Protein AF-A0A3V2NZ67-F1 (afdb_monomer)

pLDDT: mean 75.12, std 26.28, range [23.06, 97.75]

Radius of gyration: 21.11 Å; Cα contacts (8 Å, |Δi|>4): 127; chains: 1; bounding box: 50×60×50 Å

Structure (mmCIF, N/CA/C/O backbone):
data_AF-A0A3V2NZ67-F1
#
_entry.id   AF-A0A3V2NZ67-F1
#
loop_
_atom_site.group_PDB
_atom_site.id
_atom_site.type_symbol
_atom_site.label_atom_id
_atom_site.label_alt_id
_atom_site.label_comp_id
_atom_site.label_asym_id
_atom_site.label_entity_id
_atom_site.label_seq_id
_atom_site.pdbx_PDB_ins_code
_atom_site.Cartn_x
_atom_site.Cartn_y
_atom_site.Cartn_z
_atom_site.occupancy
_atom_site.B_iso_or_equiv
_atom_site.auth_seq_id
_atom_site.auth_comp_id
_atom_site.auth_asym_id
_atom_site.auth_atom_id
_atom_site.pdbx_PDB_model_num
ATOM 1 N N . MET A 1 1 ? -20.913 3.167 7.258 1.00 28.00 1 MET A N 1
ATOM 2 C CA . MET A 1 1 ? -20.347 2.602 6.014 1.00 28.00 1 MET A CA 1
ATOM 3 C C . MET A 1 1 ? -19.953 1.155 6.280 1.00 28.00 1 MET A C 1
ATOM 5 O O . MET A 1 1 ? -19.099 0.920 7.129 1.00 28.00 1 MET A O 1
ATOM 9 N N . PHE A 1 2 ? -20.643 0.201 5.654 1.00 23.06 2 PHE A N 1
ATOM 10 C CA . PHE A 1 2 ? -20.421 -1.235 5.841 1.00 23.06 2 PHE A CA 1
ATOM 11 C C . PHE A 1 2 ? -19.336 -1.720 4.873 1.00 23.06 2 PHE A C 1
ATOM 13 O O . PHE A 1 2 ? -19.341 -1.346 3.706 1.00 23.06 2 PHE A O 1
ATOM 20 N N . ILE A 1 3 ? -18.379 -2.504 5.368 1.00 26.86 3 ILE A N 1
ATOM 21 C CA . ILE A 1 3 ? -17.338 -3.136 4.552 1.00 26.86 3 ILE A CA 1
ATOM 22 C C . ILE A 1 3 ? -17.710 -4.612 4.462 1.00 26.86 3 ILE A C 1
ATOM 24 O O . ILE A 1 3 ? -17.715 -5.303 5.479 1.00 26.86 3 ILE A O 1
ATOM 28 N N . ASN A 1 4 ? -18.063 -5.061 3.260 1.00 25.08 4 ASN A N 1
ATOM 29 C CA . ASN A 1 4 ? -18.305 -6.466 2.967 1.00 25.08 4 ASN A CA 1
ATOM 30 C C . ASN A 1 4 ? -16.945 -7.155 2.749 1.00 25.08 4 ASN A C 1
ATOM 32 O O . ASN A 1 4 ? -16.134 -6.690 1.944 1.00 25.08 4 ASN A O 1
ATOM 36 N N . PHE A 1 5 ? -16.660 -8.217 3.502 1.00 29.41 5 PHE A N 1
ATOM 37 C CA . PHE A 1 5 ? -15.436 -9.015 3.378 1.00 29.41 5 PHE A CA 1
ATOM 38 C C . PHE A 1 5 ? -15.684 -10.185 2.421 1.00 29.41 5 PHE A C 1
ATOM 40 O O . PHE A 1 5 ? -15.642 -11.338 2.822 1.00 29.41 5 PHE A O 1
ATOM 47 N N . TYR A 1 6 ? -15.934 -9.891 1.147 1.00 29.70 6 TYR A N 1
ATOM 48 C CA . TYR A 1 6 ? -15.851 -10.901 0.093 1.00 29.70 6 TYR A CA 1
ATOM 49 C C . TYR A 1 6 ? -14.948 -10.379 -1.024 1.00 29.70 6 TYR A C 1
ATOM 51 O O . TYR A 1 6 ? -15.051 -9.220 -1.416 1.00 29.70 6 TYR A O 1
ATOM 59 N N . LYS A 1 7 ? -14.035 -11.251 -1.472 1.00 32.53 7 LYS A N 1
ATOM 60 C CA . LYS A 1 7 ? -12.796 -11.006 -2.241 1.00 32.53 7 LYS A CA 1
ATOM 61 C C . LYS A 1 7 ? -11.630 -10.431 -1.431 1.00 32.53 7 LYS A C 1
ATOM 63 O O . LYS A 1 7 ? -11.358 -9.242 -1.518 1.00 32.53 7 LYS A O 1
ATOM 68 N N . ILE A 1 8 ? -10.930 -11.288 -0.681 1.00 29.62 8 ILE A N 1
ATOM 69 C CA . ILE A 1 8 ? -9.460 -11.455 -0.745 1.00 29.62 8 ILE A CA 1
ATOM 70 C C . ILE A 1 8 ? -9.161 -12.881 -0.265 1.00 29.62 8 ILE A C 1
ATOM 72 O O . ILE A 1 8 ? -8.923 -13.067 0.915 1.00 29.62 8 ILE A O 1
ATOM 76 N N . VAL A 1 9 ? -9.270 -13.864 -1.158 1.00 26.84 9 VAL A N 1
ATOM 77 C CA . VAL A 1 9 ? -8.315 -14.969 -1.371 1.00 26.84 9 VAL A CA 1
ATOM 78 C C . VAL A 1 9 ? -8.724 -15.545 -2.730 1.00 26.84 9 VAL A C 1
ATOM 80 O O . VAL A 1 9 ? -9.782 -16.154 -2.848 1.00 26.84 9 VAL A O 1
ATOM 83 N N . TYR A 1 10 ? -7.951 -15.267 -3.774 1.00 25.47 10 TYR A N 1
ATOM 84 C CA . TYR A 1 10 ? -8.051 -15.937 -5.072 1.00 25.47 10 TYR A CA 1
ATOM 85 C C . TYR A 1 10 ? -6.644 -15.995 -5.652 1.00 25.47 10 TYR A C 1
ATOM 87 O O . TYR A 1 10 ? -6.018 -14.948 -5.770 1.00 25.47 10 TYR A O 1
ATOM 95 N N . PHE A 1 11 ? -6.157 -17.205 -5.924 1.00 24.41 11 PHE A N 1
ATOM 96 C CA . PHE A 1 11 ? -5.720 -17.716 -7.235 1.00 24.41 11 PHE A CA 1
ATOM 97 C C . PHE A 1 11 ? -5.567 -19.250 -7.082 1.00 24.41 11 PHE A C 1
ATOM 99 O O . PHE A 1 11 ? -5.192 -19.687 -5.993 1.00 24.41 11 PHE A O 1
ATOM 106 N N . PRO A 1 12 ? -5.961 -20.083 -8.072 1.00 26.16 12 PRO A N 1
ATOM 107 C CA . PRO A 1 12 ? -5.666 -19.933 -9.497 1.00 26.16 12 PRO A CA 1
ATOM 108 C C . PRO A 1 12 ? -6.897 -19.741 -10.403 1.00 26.16 12 PRO A C 1
ATOM 110 O O . PRO A 1 12 ? -8.046 -19.919 -10.008 1.00 26.16 12 PRO A O 1
ATOM 113 N N . SER A 1 13 ? -6.604 -19.318 -11.630 1.00 33.56 13 SER A N 1
ATOM 114 C CA . SER A 1 13 ? -7.491 -18.905 -12.719 1.00 33.56 13 SER A CA 1
ATOM 115 C C . SER A 1 13 ? -8.647 -19.857 -13.057 1.00 33.56 13 SER A C 1
ATOM 117 O O . SER A 1 13 ? -8.427 -21.024 -13.372 1.00 33.56 13 SER A O 1
ATOM 119 N N . LEU A 1 14 ? -9.852 -19.299 -13.180 1.00 26.33 14 LEU A N 1
ATOM 120 C CA . LEU A 1 14 ? -10.845 -19.694 -14.182 1.00 26.33 14 LEU A CA 1
ATOM 121 C C . LEU A 1 14 ? -11.705 -18.464 -14.490 1.00 26.33 14 LEU A C 1
ATOM 123 O O . LEU A 1 14 ? -12.238 -17.824 -13.585 1.00 26.33 14 LEU A O 1
ATOM 127 N N . HIS A 1 15 ? -11.757 -18.093 -15.770 1.00 33.81 15 HIS A N 1
ATOM 128 C CA . HIS A 1 15 ? -12.546 -16.977 -16.284 1.00 33.81 15 HIS A CA 1
ATOM 129 C C . HIS A 1 15 ? -14.004 -17.068 -15.821 1.00 33.81 15 HIS A C 1
ATOM 131 O O . HIS A 1 15 ? -14.660 -18.086 -16.032 1.00 33.81 15 HIS A O 1
ATOM 137 N N . GLN A 1 16 ? -14.530 -15.976 -15.266 1.00 30.97 16 GLN A N 1
ATOM 138 C CA . GLN A 1 16 ? -15.967 -15.740 -15.160 1.00 30.97 16 GLN A CA 1
ATOM 139 C C . GLN A 1 16 ? -16.250 -14.266 -15.455 1.00 30.97 16 GLN A C 1
ATOM 141 O O . GLN A 1 16 ? -15.889 -13.377 -14.684 1.00 30.97 16 GLN A O 1
ATOM 146 N N . HIS A 1 17 ? -16.901 -14.012 -16.589 1.00 29.39 17 HIS A N 1
ATOM 147 C CA . HIS A 1 17 ? -17.615 -12.766 -16.836 1.00 29.39 17 HIS A CA 1
ATOM 148 C C . HIS A 1 17 ? -18.911 -12.761 -16.026 1.00 29.39 17 HIS A C 1
ATOM 150 O O . HIS A 1 17 ? -19.652 -13.742 -16.068 1.00 29.39 17 HIS A O 1
ATOM 156 N N . THR A 1 18 ? -19.243 -11.645 -15.369 1.00 26.42 18 THR A N 1
ATOM 157 C CA . THR A 1 18 ? -20.647 -11.226 -15.184 1.00 26.42 18 THR A CA 1
ATOM 158 C C . THR A 1 18 ? -20.749 -9.754 -14.750 1.00 26.42 18 THR A C 1
ATOM 160 O O . THR A 1 18 ? -20.088 -9.321 -13.809 1.00 26.42 18 THR A O 1
ATOM 163 N N . ARG A 1 19 ? -21.586 -8.992 -15.474 1.00 33.19 19 ARG A N 1
ATOM 164 C CA . ARG A 1 19 ? -22.131 -7.657 -15.134 1.00 33.19 19 ARG A CA 1
ATOM 165 C C . ARG A 1 19 ? -23.002 -7.736 -13.878 1.00 33.19 19 ARG A C 1
ATOM 167 O O . ARG A 1 19 ? -23.689 -8.742 -13.774 1.00 33.19 19 ARG A O 1
ATOM 174 N N . VAL A 1 20 ? -23.141 -6.656 -13.088 1.00 25.44 20 VAL A N 1
ATOM 175 C CA . VAL A 1 20 ? -24.431 -6.302 -12.441 1.00 25.44 20 VAL A CA 1
ATOM 176 C C . VAL A 1 20 ? -24.585 -4.780 -12.232 1.00 25.44 20 VAL A C 1
ATOM 178 O O . VAL A 1 20 ? -23.653 -4.091 -11.822 1.00 25.44 20 VAL A O 1
ATOM 181 N N . SER A 1 21 ? -25.808 -4.339 -12.547 1.00 28.89 21 SER A N 1
ATOM 182 C CA . SER A 1 21 ? -26.514 -3.063 -12.356 1.00 28.89 21 SER A CA 1
ATOM 183 C C . SER A 1 21 ? -26.635 -2.581 -10.899 1.00 28.89 21 SER A C 1
ATOM 185 O O . SER A 1 21 ? -26.457 -3.344 -9.955 1.00 28.89 21 SER A O 1
ATOM 187 N N . GLY A 1 22 ? -26.973 -1.299 -10.734 1.00 29.22 22 GLY A N 1
ATOM 188 C CA . GLY A 1 22 ? -27.205 -0.636 -9.452 1.00 29.22 22 GLY A CA 1
ATOM 189 C C . GLY A 1 22 ? -28.549 -0.933 -8.769 1.00 29.22 22 GLY A C 1
ATOM 190 O O . GLY A 1 22 ? -29.467 -1.482 -9.372 1.00 29.22 22 GLY A O 1
ATOM 191 N N . GLU A 1 23 ? -28.581 -0.479 -7.508 1.00 30.88 23 GLU A N 1
ATOM 192 C CA . GLU A 1 23 ? -29.723 -0.162 -6.628 1.00 30.88 23 GLU A CA 1
ATOM 193 C C . GLU A 1 23 ? -30.560 -1.314 -6.035 1.00 30.88 23 GLU A C 1
ATOM 195 O O . GLU A 1 23 ? -31.524 -1.790 -6.619 1.00 30.88 23 GLU A O 1
ATOM 200 N N . ASN A 1 24 ? -30.250 -1.708 -4.790 1.00 28.97 24 ASN A N 1
ATOM 201 C CA . ASN A 1 24 ? -31.061 -1.385 -3.600 1.00 28.97 24 ASN A CA 1
ATOM 202 C C . ASN A 1 24 ? -30.553 -2.096 -2.329 1.00 28.97 24 ASN A C 1
ATOM 204 O O . ASN A 1 24 ? -29.806 -3.072 -2.348 1.00 28.97 24 ASN A O 1
ATOM 208 N N . SER A 1 25 ? -30.890 -1.502 -1.190 1.00 33.34 25 SER A N 1
ATOM 209 C CA . SER A 1 25 ? -30.292 -1.667 0.134 1.00 33.34 25 SER A CA 1
ATOM 210 C C . SER A 1 25 ? -30.680 -2.955 0.878 1.00 33.34 25 SER A C 1
ATOM 212 O O . SER A 1 25 ? -31.515 -2.915 1.773 1.00 33.34 25 SER A O 1
ATOM 214 N N . CYS A 1 26 ? -30.043 -4.081 0.562 1.00 25.98 26 CYS A N 1
ATOM 215 C CA . CYS A 1 26 ? -29.733 -5.213 1.459 1.00 25.98 26 CYS A CA 1
ATOM 216 C C . CYS A 1 26 ? -29.158 -6.353 0.609 1.00 25.98 26 CYS A C 1
ATOM 218 O O . CYS A 1 26 ? -29.624 -6.575 -0.501 1.00 25.98 26 CYS A O 1
ATOM 220 N N . LEU A 1 27 ? -28.150 -7.079 1.101 1.00 30.08 27 LEU A N 1
ATOM 221 C CA . LEU A 1 27 ? -27.535 -8.187 0.357 1.00 30.08 27 LEU A CA 1
ATOM 222 C C . LEU A 1 27 ? -27.508 -9.470 1.196 1.00 30.08 27 LEU A C 1
ATOM 224 O O . LEU A 1 27 ? -26.769 -9.564 2.178 1.00 30.08 27 LEU A O 1
ATOM 228 N N . GLU A 1 28 ? -28.296 -10.447 0.748 1.00 28.38 28 GLU A N 1
ATOM 229 C CA . GLU A 1 28 ? -28.198 -11.885 1.026 1.00 28.38 28 GLU A CA 1
ATOM 230 C C . GLU A 1 28 ? -27.559 -12.605 -0.179 1.00 28.38 28 GLU A C 1
ATOM 232 O O . GLU A 1 28 ? -27.605 -12.093 -1.298 1.00 28.38 28 GLU A O 1
ATOM 237 N N . ALA A 1 29 ? -27.003 -13.809 0.012 1.00 25.98 29 ALA A N 1
ATOM 238 C CA . ALA A 1 29 ? -26.686 -14.722 -1.094 1.00 25.98 29 ALA A CA 1
ATOM 239 C C . ALA A 1 29 ? -26.743 -16.205 -0.664 1.00 25.98 29 ALA A C 1
ATOM 241 O O . ALA A 1 29 ? -26.243 -16.571 0.399 1.00 25.98 29 ALA A O 1
ATOM 242 N N . ARG A 1 30 ? -27.329 -17.048 -1.531 1.00 28.00 30 ARG A N 1
ATOM 243 C CA . ARG A 1 30 ? -27.395 -18.528 -1.491 1.00 28.00 30 ARG A CA 1
ATOM 244 C C . ARG A 1 30 ? -26.558 -19.118 -2.640 1.00 28.00 30 ARG A C 1
ATOM 246 O O . ARG A 1 30 ? -26.369 -18.444 -3.649 1.00 28.00 30 ARG A O 1
ATOM 253 N N . THR A 1 31 ? -26.125 -20.380 -2.545 1.00 27.84 31 THR A N 1
ATOM 254 C CA . THR A 1 31 ? -25.426 -21.103 -3.632 1.00 27.84 31 THR A CA 1
ATOM 255 C C . THR A 1 31 ? -25.982 -22.514 -3.868 1.00 27.84 31 THR A C 1
ATOM 257 O O . THR A 1 31 ? -26.231 -23.261 -2.925 1.00 27.84 31 THR A O 1
ATOM 260 N N . THR A 1 32 ? -26.117 -22.900 -5.143 1.00 27.03 32 THR A N 1
ATOM 261 C CA . THR A 1 32 ? -26.292 -24.283 -5.633 1.00 27.03 32 THR A CA 1
ATOM 262 C C . THR A 1 32 ? -25.152 -24.621 -6.603 1.00 27.03 32 THR A C 1
ATOM 264 O O . THR A 1 32 ? -24.723 -23.773 -7.382 1.00 27.03 32 THR A O 1
ATOM 267 N N . VAL A 1 33 ? -24.618 -25.848 -6.533 1.00 29.30 33 VAL A N 1
ATOM 268 C CA . VAL A 1 33 ? -23.419 -26.304 -7.273 1.00 29.30 33 VAL A CA 1
ATOM 269 C C . VAL A 1 33 ? -23.776 -27.484 -8.183 1.00 29.30 33 VAL A 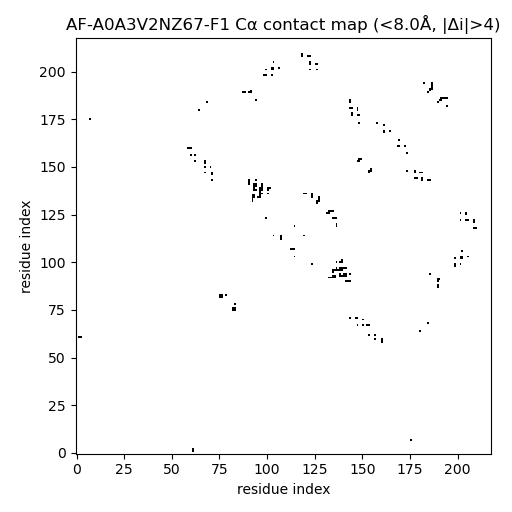C 1
ATOM 271 O O . VAL A 1 33 ? -24.458 -28.406 -7.741 1.00 29.30 33 VAL A O 1
ATOM 274 N N . ARG A 1 34 ? -23.269 -27.500 -9.427 1.00 25.44 34 ARG A N 1
ATOM 275 C CA . ARG A 1 34 ? -23.293 -28.665 -10.336 1.00 25.44 34 ARG A CA 1
ATOM 276 C C . ARG A 1 34 ? -21.857 -29.005 -10.769 1.00 25.44 34 ARG A C 1
ATOM 278 O O . ARG A 1 34 ? -21.101 -28.107 -11.127 1.00 25.44 34 ARG A O 1
ATOM 285 N N . SER A 1 35 ? -21.471 -30.279 -10.654 1.00 27.81 35 SER A N 1
ATOM 286 C CA . SER A 1 35 ? -20.082 -30.773 -10.713 1.00 27.81 35 SER A CA 1
ATOM 287 C C . SER A 1 35 ? -19.678 -31.384 -12.061 1.00 27.81 35 SER A C 1
ATOM 289 O O . SER A 1 35 ? -20.526 -31.955 -12.736 1.00 27.81 35 SER A O 1
ATOM 291 N N . ASN A 1 36 ? -18.369 -31.401 -12.357 1.00 27.72 36 ASN A N 1
ATOM 292 C CA . ASN A 1 36 ? -17.735 -32.281 -13.354 1.00 27.72 36 ASN A CA 1
ATOM 293 C C . ASN A 1 36 ? -16.582 -33.102 -12.724 1.00 27.72 36 ASN A C 1
ATOM 295 O O . ASN A 1 36 ? -15.912 -32.661 -11.788 1.00 27.72 36 ASN A O 1
ATOM 299 N N . ASN A 1 37 ? -16.393 -34.331 -13.219 1.00 41.84 37 ASN A N 1
ATOM 300 C CA . ASN A 1 37 ? -16.050 -35.522 -12.421 1.00 41.84 37 ASN A CA 1
ATOM 301 C C . ASN A 1 37 ? -14.568 -35.790 -12.071 1.00 41.84 37 ASN A C 1
ATOM 303 O O . ASN A 1 37 ? -14.294 -36.743 -11.339 1.00 41.84 37 ASN A O 1
ATOM 307 N N . THR A 1 38 ? -13.610 -34.948 -12.461 1.00 37.22 38 THR A N 1
ATOM 308 C CA . THR A 1 38 ? -12.174 -35.186 -12.161 1.00 37.22 38 THR A CA 1
ATOM 309 C C . THR A 1 38 ? -11.701 -34.500 -10.865 1.00 37.22 38 THR A C 1
ATOM 311 O O . THR A 1 38 ? -10.696 -34.883 -10.273 1.00 37.22 38 THR A O 1
ATOM 314 N N . LEU A 1 39 ? -12.498 -33.562 -10.334 1.00 34.31 39 LEU A N 1
ATOM 315 C CA . LEU A 1 39 ? -12.298 -32.879 -9.044 1.00 34.31 39 LEU A CA 1
ATOM 316 C C . LEU A 1 39 ? -12.679 -33.736 -7.819 1.00 34.31 39 LEU A C 1
ATOM 318 O O . LEU A 1 39 ? -12.399 -33.360 -6.681 1.00 34.31 39 LEU A O 1
ATOM 322 N N . SER A 1 40 ? -13.312 -34.897 -8.021 1.00 35.53 40 SER A N 1
ATOM 323 C CA . SER A 1 40 ? -13.937 -35.668 -6.935 1.00 35.53 40 SER A CA 1
ATOM 324 C C . SER A 1 40 ? -12.937 -36.332 -5.978 1.00 35.53 40 SER A C 1
ATOM 326 O O . SER A 1 40 ? -13.235 -36.473 -4.791 1.00 35.53 40 SER A O 1
ATOM 328 N N . LYS A 1 41 ? -11.733 -36.695 -6.446 1.00 34.91 41 LYS A N 1
ATOM 329 C CA . LYS A 1 41 ? -10.686 -37.296 -5.595 1.00 34.91 41 LYS A CA 1
ATOM 330 C C . LYS A 1 41 ? -9.955 -36.251 -4.744 1.00 34.91 41 LYS A C 1
ATOM 332 O O . LYS A 1 41 ? -9.772 -36.479 -3.550 1.00 34.91 41 LYS A O 1
ATOM 337 N N . PHE A 1 42 ? -9.636 -35.086 -5.314 1.00 37.56 42 PHE A N 1
ATOM 338 C CA . PHE A 1 42 ? -8.994 -33.980 -4.589 1.00 37.56 42 PHE A CA 1
ATOM 339 C C . PHE A 1 42 ? -9.953 -33.353 -3.560 1.00 37.56 42 PHE A C 1
ATOM 341 O O . PHE A 1 42 ? -9.587 -33.133 -2.406 1.00 37.56 42 PHE A O 1
ATOM 348 N N . LEU A 1 43 ? -11.233 -33.191 -3.923 1.00 34.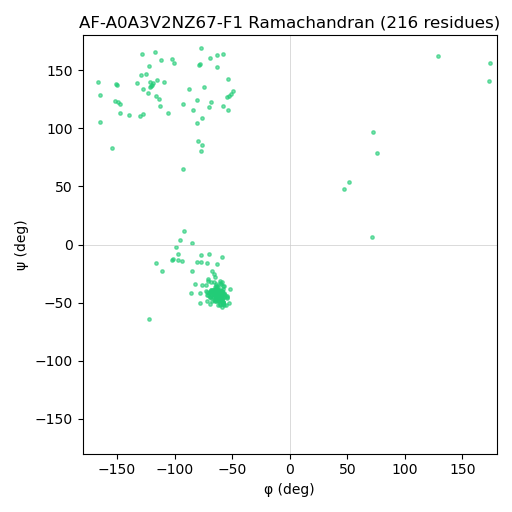03 43 LEU A N 1
ATOM 349 C CA . LEU A 1 43 ? -12.272 -32.720 -3.001 1.00 34.03 43 LEU A CA 1
ATOM 350 C C . LEU A 1 43 ? -12.599 -33.735 -1.895 1.00 34.03 43 LEU A C 1
ATOM 352 O O . LEU A 1 43 ? -12.887 -33.315 -0.778 1.00 34.03 43 LEU A O 1
ATOM 356 N N . LYS A 1 44 ? -12.504 -35.053 -2.140 1.00 36.19 44 LYS A N 1
ATOM 357 C CA . LYS A 1 44 ? -12.627 -36.077 -1.079 1.00 36.19 44 LYS A CA 1
ATOM 358 C C . LYS A 1 44 ? -11.508 -35.966 -0.039 1.00 36.19 44 LYS A C 1
ATOM 360 O O . LYS A 1 44 ? -11.777 -36.090 1.154 1.00 36.19 44 LYS A O 1
ATOM 365 N N . GLN A 1 45 ? -10.278 -35.682 -0.469 1.00 35.84 45 GLN A N 1
ATOM 366 C CA . GLN A 1 45 ? -9.136 -35.486 0.432 1.00 35.84 45 GLN A CA 1
ATOM 367 C C . GLN A 1 45 ? -9.264 -34.199 1.264 1.00 35.84 45 GLN A C 1
ATOM 369 O O . GLN A 1 45 ? -8.987 -34.211 2.464 1.00 35.84 45 GLN A O 1
ATOM 374 N N . ILE A 1 46 ? -9.767 -33.118 0.657 1.00 38.44 46 ILE A N 1
ATOM 375 C CA . ILE A 1 46 ? -10.071 -31.854 1.347 1.00 38.44 46 ILE A CA 1
ATOM 376 C C . ILE A 1 46 ? -11.242 -32.029 2.334 1.00 38.44 46 ILE A C 1
ATOM 378 O O . ILE A 1 46 ? -11.152 -31.575 3.475 1.00 38.44 46 ILE A O 1
ATOM 382 N N . ASN A 1 47 ? -12.299 -32.761 1.957 1.00 33.09 47 ASN A N 1
ATOM 383 C CA . ASN A 1 47 ? -13.445 -33.040 2.836 1.00 33.09 47 ASN A CA 1
ATOM 384 C C . ASN A 1 47 ? -13.078 -33.901 4.052 1.00 33.09 47 ASN A C 1
ATOM 386 O O . ASN A 1 47 ? -13.598 -33.668 5.144 1.00 33.09 47 ASN A O 1
ATOM 390 N N . ASN A 1 48 ? -12.172 -34.869 3.895 1.00 34.94 48 ASN A N 1
ATOM 391 C CA . ASN A 1 48 ? -11.743 -35.716 5.010 1.00 34.94 48 ASN A CA 1
ATOM 392 C C . ASN A 1 48 ? -10.871 -34.953 6.025 1.00 34.94 48 ASN A C 1
ATOM 394 O O . ASN A 1 48 ? -10.977 -35.221 7.219 1.00 34.94 48 ASN A O 1
ATOM 398 N N . LYS A 1 49 ? -10.082 -33.956 5.591 1.00 36.78 49 LYS A N 1
ATOM 399 C CA . LYS A 1 49 ? -9.331 -33.062 6.498 1.00 36.78 49 LYS A CA 1
ATOM 400 C C . LYS A 1 49 ? -10.215 -32.005 7.172 1.00 36.78 49 LYS A C 1
ATOM 402 O O . LYS A 1 49 ? -10.004 -31.697 8.342 1.00 36.78 49 LYS A O 1
ATOM 407 N N . LEU A 1 50 ? -11.235 -31.490 6.480 1.00 40.03 50 LEU A N 1
ATOM 408 C CA . LEU A 1 50 ? -12.196 -30.524 7.037 1.00 40.03 50 LEU A CA 1
ATOM 409 C C . LEU A 1 50 ? -13.101 -31.119 8.127 1.00 40.03 50 LEU A C 1
ATOM 411 O O . LEU A 1 50 ? -13.580 -30.377 8.979 1.00 40.03 50 LEU A O 1
ATOM 415 N N . ARG A 1 51 ? -13.303 -32.444 8.157 1.00 35.78 51 ARG A N 1
ATOM 416 C CA . ARG A 1 51 ? -14.083 -33.118 9.212 1.00 35.78 51 ARG A CA 1
ATOM 417 C C . ARG A 1 51 ? -13.393 -33.172 10.581 1.00 35.78 51 ARG A C 1
ATOM 419 O O . ARG A 1 51 ? -14.076 -33.417 11.569 1.00 35.78 51 ARG A O 1
ATOM 426 N N . ALA A 1 52 ? -12.084 -32.921 10.658 1.00 39.97 52 ALA A N 1
ATOM 427 C CA . ALA A 1 52 ? -11.334 -32.918 11.919 1.00 39.97 52 ALA A CA 1
ATOM 428 C C . ALA A 1 52 ? -11.136 -31.508 12.518 1.00 39.97 52 ALA A C 1
ATOM 430 O O . ALA A 1 52 ? -10.754 -31.375 13.680 1.00 39.97 52 ALA A O 1
ATOM 431 N N . GLY A 1 53 ? -11.405 -30.447 11.750 1.00 43.56 53 GLY A N 1
ATOM 432 C CA . GLY A 1 53 ? -11.307 -29.064 12.214 1.00 43.56 53 GLY A CA 1
ATOM 433 C C . GLY A 1 53 ? -12.644 -28.564 12.751 1.00 43.56 53 GLY A C 1
ATOM 434 O O . GLY A 1 53 ? -13.635 -28.522 12.027 1.00 43.56 53 GLY A O 1
ATOM 435 N N . LYS A 1 54 ? -12.688 -28.148 14.020 1.00 44.84 54 LYS A N 1
ATOM 436 C CA . LYS A 1 54 ? -13.852 -27.475 14.617 1.00 44.84 54 LYS A CA 1
ATOM 437 C C . LYS A 1 54 ? -14.226 -26.267 13.742 1.00 44.84 54 LYS A C 1
ATOM 439 O O . LYS A 1 54 ? -13.435 -25.334 13.623 1.00 44.84 54 LYS A O 1
ATOM 444 N N . ALA A 1 55 ? -15.408 -26.280 13.124 1.00 51.53 55 ALA A N 1
ATOM 445 C CA . ALA A 1 55 ? -15.862 -25.178 12.279 1.00 51.53 55 ALA A CA 1
ATOM 446 C C . ALA A 1 55 ? -15.899 -23.868 13.087 1.00 51.53 55 ALA A C 1
ATOM 448 O O . ALA A 1 55 ? -16.602 -23.756 14.096 1.00 51.53 55 ALA A O 1
ATOM 449 N N . ILE A 1 56 ? -15.124 -22.871 12.659 1.00 56.12 56 ILE A N 1
ATOM 450 C CA . ILE A 1 56 ? -15.147 -21.533 13.249 1.00 56.12 56 ILE A CA 1
ATOM 451 C C . ILE A 1 56 ?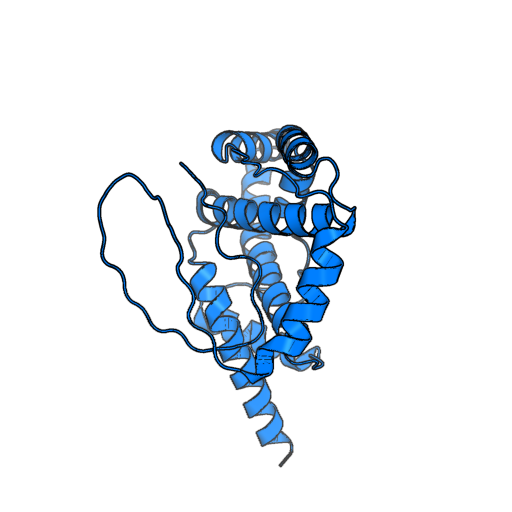 -16.484 -20.889 12.866 1.00 56.12 56 ILE A C 1
ATOM 453 O O . ILE A 1 56 ? -16.759 -20.691 11.684 1.00 56.12 56 ILE A O 1
ATOM 457 N N . LYS A 1 57 ? -17.319 -20.556 13.861 1.00 61.28 57 LYS A N 1
ATOM 458 C CA . LYS A 1 57 ? -18.565 -19.800 13.639 1.00 61.28 57 LYS A CA 1
ATOM 459 C C . LYS A 1 57 ? -18.269 -18.507 12.873 1.00 61.28 57 LYS A C 1
ATOM 461 O O . LYS A 1 57 ? -17.253 -17.861 13.132 1.00 61.28 57 LYS A O 1
ATOM 466 N N . GLU A 1 58 ? -19.166 -18.120 11.967 1.00 72.31 58 GLU A N 1
ATOM 467 C CA . GLU A 1 58 ? -19.058 -16.868 11.213 1.00 72.31 58 GLU A CA 1
ATOM 468 C C . GLU A 1 58 ? -18.864 -15.684 12.173 1.00 72.31 58 GLU A C 1
ATOM 470 O O . GLU A 1 58 ? -19.616 -15.498 13.134 1.00 72.31 58 GLU A O 1
ATOM 475 N N . ARG A 1 59 ? -17.829 -14.878 11.923 1.00 74.62 59 ARG A N 1
ATO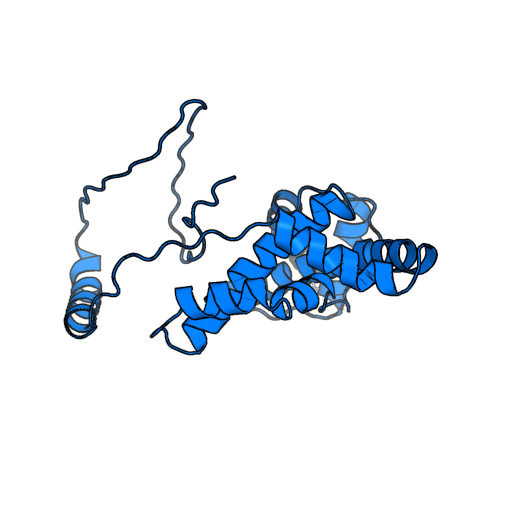M 476 C CA . ARG A 1 59 ? -17.497 -13.697 12.723 1.00 74.62 59 ARG A CA 1
ATOM 477 C C . ARG A 1 59 ? -17.567 -12.459 11.847 1.00 74.62 59 ARG A C 1
ATOM 479 O O . ARG A 1 59 ? -17.096 -12.461 10.716 1.00 74.62 59 ARG A O 1
ATOM 486 N N . LYS A 1 60 ? -18.125 -11.376 12.391 1.00 82.19 60 LYS A N 1
ATOM 487 C CA . LYS A 1 60 ? -18.202 -10.069 11.725 1.00 82.19 60 LYS A CA 1
ATOM 488 C C . LYS A 1 60 ? -17.511 -9.020 12.578 1.00 82.19 60 LYS A C 1
ATOM 490 O O . LYS A 1 60 ? -17.736 -8.939 13.785 1.00 82.19 60 LYS A O 1
ATOM 495 N N . ILE A 1 61 ? -16.703 -8.180 11.937 1.00 86.25 61 ILE A N 1
ATOM 496 C CA . ILE A 1 61 ? -16.057 -7.039 12.578 1.00 86.25 61 ILE A CA 1
ATOM 497 C C . ILE A 1 61 ? -16.466 -5.733 11.902 1.00 86.25 61 ILE A C 1
ATOM 499 O O . ILE A 1 61 ? -16.502 -5.622 10.680 1.00 86.25 61 ILE A O 1
ATOM 503 N N . LYS A 1 62 ? -16.762 -4.718 12.717 1.00 87.62 62 LYS A N 1
ATOM 504 C CA . LYS A 1 62 ? -16.965 -3.338 12.270 1.00 87.62 62 LYS A CA 1
ATOM 505 C C . LYS A 1 62 ? -15.829 -2.476 12.809 1.00 87.62 62 LYS A C 1
ATOM 507 O O . LYS A 1 62 ? -15.660 -2.364 14.027 1.00 87.62 62 LYS A O 1
ATOM 512 N N . ILE A 1 63 ? -15.075 -1.869 11.897 1.00 86.56 63 ILE A N 1
ATOM 513 C CA . ILE A 1 63 ? -13.965 -0.964 12.200 1.00 86.56 63 ILE A CA 1
ATOM 514 C C . ILE A 1 63 ? -14.348 0.438 11.726 1.00 86.56 63 ILE A C 1
ATOM 516 O O . ILE A 1 63 ? -14.708 0.636 10.566 1.00 86.56 63 ILE A O 1
ATOM 520 N N . SER A 1 64 ? -14.295 1.419 12.627 1.00 89.19 64 SER A N 1
ATOM 521 C CA . SER A 1 64 ? -14.602 2.810 12.289 1.00 89.19 64 SER A CA 1
ATOM 522 C C . SER A 1 64 ? -13.403 3.489 11.630 1.00 89.19 64 SER A C 1
ATOM 524 O O . SER A 1 64 ? -12.467 3.899 12.317 1.00 89.19 64 SER A O 1
ATOM 526 N N . SER A 1 65 ? -13.459 3.684 10.309 1.00 85.81 65 SER A N 1
ATOM 527 C CA . SER A 1 65 ? -12.446 4.465 9.583 1.00 85.81 65 SER A CA 1
ATOM 528 C C . SER A 1 65 ? -12.354 5.902 10.099 1.00 85.81 65 SER A C 1
ATOM 530 O O . SER A 1 65 ? -11.264 6.447 10.174 1.00 85.81 65 SER A O 1
ATOM 532 N N . LYS A 1 66 ? -13.469 6.513 10.536 1.00 89.00 66 LYS A N 1
ATOM 533 C CA . LYS A 1 66 ? -13.446 7.857 11.142 1.00 89.00 66 LYS A CA 1
ATOM 534 C C . LYS A 1 66 ? -12.558 7.880 12.388 1.00 89.00 66 LYS A C 1
ATOM 536 O O . LYS A 1 66 ? -11.722 8.764 12.508 1.00 89.00 66 LYS A O 1
ATOM 541 N N . ARG A 1 67 ? -12.713 6.895 13.283 1.00 91.38 67 ARG A N 1
ATOM 542 C CA . ARG A 1 67 ? -11.925 6.808 14.521 1.00 91.38 67 ARG A CA 1
ATOM 543 C C . ARG A 1 67 ? -10.440 6.596 14.231 1.00 91.38 67 ARG A C 1
ATOM 545 O O . ARG A 1 67 ? -9.626 7.322 14.788 1.00 91.38 67 ARG A O 1
ATOM 552 N N . ILE A 1 68 ? -10.111 5.666 13.334 1.00 90.69 68 ILE A N 1
ATOM 553 C CA . ILE A 1 68 ? -8.721 5.405 12.930 1.00 90.69 68 ILE A CA 1
ATOM 554 C C . ILE A 1 68 ? -8.104 6.659 12.307 1.00 90.69 68 ILE A C 1
ATOM 556 O O . ILE A 1 68 ? -7.074 7.127 12.778 1.00 90.69 68 ILE A O 1
ATOM 560 N N . ASN A 1 69 ? -8.774 7.276 11.331 1.00 90.19 69 ASN A N 1
ATOM 561 C CA . ASN A 1 69 ? -8.272 8.487 10.681 1.00 90.19 69 ASN A CA 1
ATOM 562 C C . ASN A 1 69 ? -8.060 9.628 11.688 1.00 90.19 69 ASN A C 1
ATOM 564 O O . ASN A 1 69 ? -7.057 10.330 11.617 1.00 90.19 69 ASN A O 1
ATOM 568 N N . SER A 1 70 ? -8.981 9.811 12.641 1.00 90.19 70 SER A N 1
ATOM 569 C CA . SER A 1 70 ? -8.825 10.814 13.696 1.00 90.19 70 SER A CA 1
ATOM 570 C C . SER A 1 70 ? -7.633 10.527 14.611 1.00 90.19 70 SER A C 1
ATOM 572 O O . SER A 1 70 ? -6.930 11.468 14.966 1.00 90.19 70 SER A O 1
ATOM 574 N N . ASN A 1 71 ? -7.387 9.268 14.980 1.00 90.25 71 ASN A N 1
ATOM 575 C CA . ASN A 1 71 ? -6.231 8.891 15.797 1.00 90.25 71 ASN A CA 1
ATOM 576 C C . ASN A 1 71 ? -4.915 9.151 15.053 1.00 90.25 71 ASN A C 1
ATOM 578 O O . ASN A 1 71 ? -4.021 9.792 15.600 1.00 90.25 71 ASN A O 1
ATOM 582 N N . LEU A 1 72 ? -4.834 8.746 13.782 1.00 88.31 72 LEU A N 1
ATOM 583 C CA . LEU A 1 72 ? -3.675 9.003 12.925 1.00 88.31 72 LEU A CA 1
ATOM 584 C C . LEU A 1 72 ? -3.368 10.502 12.827 1.00 88.31 72 LEU A C 1
ATOM 586 O O . LEU A 1 72 ? -2.257 10.935 13.120 1.00 88.31 72 LEU A O 1
ATOM 590 N N . LEU A 1 73 ? -4.371 11.314 12.482 1.00 87.62 73 LEU A N 1
ATOM 591 C CA . LEU A 1 73 ? -4.182 12.757 12.337 1.00 87.62 73 LEU A CA 1
ATOM 592 C C . LEU A 1 73 ? -3.791 13.434 13.657 1.00 87.62 73 LEU A C 1
ATOM 594 O O . LEU A 1 73 ? -3.025 14.392 13.629 1.00 87.62 73 LEU A O 1
ATOM 598 N N . LYS A 1 74 ? -4.290 12.960 14.807 1.00 87.50 74 LYS A N 1
ATOM 599 C CA . LYS A 1 74 ? -3.881 13.474 16.126 1.00 87.50 74 LYS A CA 1
ATOM 600 C C . LYS A 1 74 ? -2.407 13.191 16.415 1.00 87.50 74 LYS A C 1
ATOM 602 O O . LYS A 1 74 ? -1.712 14.101 16.854 1.00 87.50 74 LYS A O 1
ATOM 607 N N . ASN A 1 75 ? -1.933 11.981 16.110 1.00 83.19 75 ASN A N 1
ATOM 608 C CA . ASN A 1 75 ? -0.538 11.589 16.331 1.00 83.19 75 ASN A CA 1
ATOM 609 C C . ASN A 1 75 ? 0.453 12.462 15.543 1.00 83.19 75 ASN A C 1
ATOM 611 O O . ASN A 1 75 ? 1.551 12.720 16.026 1.00 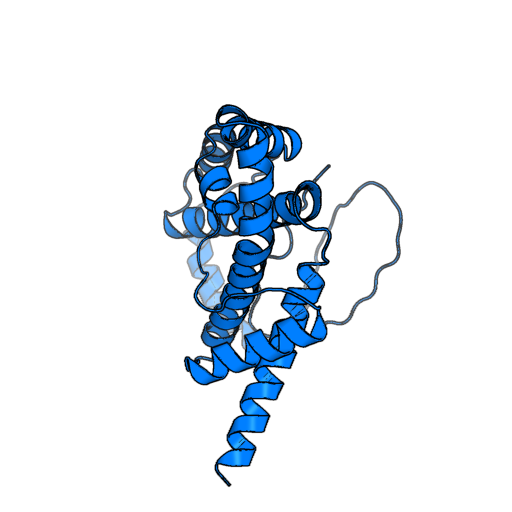83.19 75 ASN A O 1
ATOM 615 N N . ILE A 1 76 ? 0.063 12.935 14.356 1.00 81.56 76 ILE A N 1
ATOM 616 C CA . ILE A 1 76 ? 0.904 13.809 13.523 1.00 81.56 76 ILE A CA 1
ATOM 617 C C . ILE A 1 76 ? 0.737 15.282 13.927 1.00 81.56 76 ILE A C 1
ATOM 619 O O . ILE A 1 76 ? 1.720 16.001 14.054 1.00 81.56 76 ILE A O 1
ATOM 623 N N . LYS A 1 77 ? -0.495 15.743 14.204 1.00 74.00 77 LYS A N 1
ATOM 624 C CA . LYS A 1 77 ? -0.752 17.133 14.636 1.00 74.00 77 LYS A CA 1
ATOM 625 C C . LYS A 1 77 ? -0.051 17.504 15.937 1.00 74.00 77 LYS A C 1
ATOM 627 O O . LYS A 1 77 ? 0.303 18.667 16.092 1.00 74.00 77 LYS A O 1
ATOM 632 N N . GLY A 1 78 ? 0.143 16.546 16.845 1.00 67.56 78 GLY A N 1
ATOM 633 C CA . GLY A 1 78 ? 0.888 16.758 18.089 1.00 67.56 78 GLY A CA 1
ATOM 634 C C . GLY A 1 78 ? 2.333 17.220 17.877 1.00 67.56 78 GLY A C 1
ATOM 635 O O . GLY A 1 78 ? 2.963 17.641 18.838 1.00 67.56 78 GLY A O 1
ATOM 636 N N . ARG A 1 79 ? 2.836 17.166 16.637 1.00 68.75 79 ARG A N 1
ATOM 637 C CA . ARG A 1 79 ? 4.182 17.592 16.270 1.00 68.75 79 ARG A CA 1
ATOM 638 C C . ARG A 1 79 ? 4.252 18.971 15.583 1.00 68.75 79 ARG A C 1
ATOM 640 O O . ARG A 1 79 ? 5.310 19.569 15.520 1.00 68.75 79 ARG A O 1
ATOM 647 N N . GLY A 1 80 ? 3.123 19.538 15.137 1.00 74.56 80 GLY A N 1
ATOM 648 C CA . GLY A 1 80 ? 3.053 20.889 14.549 1.00 74.56 80 GLY A CA 1
ATOM 649 C C . GLY A 1 80 ? 2.339 20.957 13.190 1.00 74.56 80 GLY A C 1
ATOM 650 O O . GLY A 1 80 ? 2.127 19.947 12.520 1.00 74.56 80 GLY A O 1
ATOM 651 N N . LYS A 1 81 ? 1.917 22.164 12.767 1.00 72.44 81 LYS A N 1
ATOM 652 C CA . LYS A 1 81 ? 1.194 22.365 11.488 1.00 72.44 81 LYS A CA 1
ATOM 653 C C . LYS A 1 81 ? 2.084 22.135 10.263 1.00 72.44 81 LYS A C 1
ATOM 655 O O . LYS A 1 81 ? 1.649 21.448 9.343 1.00 72.44 81 LYS A O 1
ATOM 660 N N . ASN A 1 82 ? 3.301 22.678 10.272 1.00 81.88 82 ASN A N 1
ATOM 661 C CA . ASN A 1 82 ? 4.248 22.532 9.162 1.00 81.88 82 ASN A CA 1
ATOM 662 C C . ASN A 1 82 ? 4.651 21.062 8.988 1.00 81.88 82 ASN A C 1
ATOM 664 O O . ASN A 1 82 ? 4.659 20.554 7.873 1.00 81.88 82 ASN A O 1
ATOM 668 N N . GLU A 1 83 ? 4.834 20.347 10.099 1.00 84.44 83 GLU A N 1
ATOM 669 C CA . GLU A 1 83 ? 5.179 18.925 10.086 1.00 84.44 83 GLU A CA 1
ATOM 670 C C . GLU A 1 83 ? 4.094 18.036 9.473 1.00 84.44 83 GLU A C 1
ATOM 672 O O . GLU A 1 83 ? 4.405 17.077 8.773 1.00 84.44 83 GLU A O 1
ATOM 677 N N . MET A 1 84 ? 2.812 18.356 9.685 1.00 87.56 84 MET A N 1
ATOM 678 C CA . MET A 1 84 ? 1.720 17.617 9.044 1.00 87.56 84 MET A CA 1
ATOM 679 C C . MET A 1 84 ? 1.779 17.739 7.521 1.00 87.56 84 MET A C 1
ATOM 681 O O . MET A 1 84 ? 1.490 16.763 6.832 1.00 87.56 84 MET A O 1
ATOM 685 N N . GLN A 1 85 ? 2.101 18.922 6.994 1.00 90.19 85 GLN A N 1
ATOM 686 C CA . GLN A 1 85 ? 2.164 19.115 5.550 1.00 90.19 85 GLN A CA 1
ATOM 687 C C . GLN A 1 85 ? 3.390 18.415 4.960 1.00 90.19 85 GLN A C 1
ATOM 689 O O . GLN A 1 85 ? 3.215 17.607 4.054 1.00 90.19 85 GLN A O 1
ATOM 694 N N . SER A 1 86 ? 4.577 18.604 5.548 1.00 90.69 86 SER A N 1
ATOM 695 C CA . SER A 1 86 ? 5.797 17.894 5.134 1.00 90.69 86 SER A CA 1
ATOM 696 C C . SER A 1 86 ? 5.601 16.377 5.136 1.00 90.69 86 SER A C 1
ATOM 698 O O . SER A 1 86 ? 5.898 15.709 4.152 1.00 90.69 86 SER A O 1
ATOM 700 N N . TRP A 1 87 ? 4.990 15.834 6.193 1.00 93.62 87 TRP A N 1
ATOM 701 C CA . TRP A 1 87 ? 4.685 14.407 6.275 1.00 93.62 87 TRP A CA 1
ATOM 702 C C . TRP A 1 87 ? 3.744 13.932 5.160 1.00 93.62 87 TRP A C 1
ATOM 704 O O . TRP A 1 87 ? 3.929 12.846 4.612 1.00 93.62 87 TRP A O 1
ATOM 714 N N . LYS A 1 88 ? 2.721 14.723 4.807 1.00 93.56 88 LYS A N 1
ATOM 715 C CA . LYS A 1 88 ? 1.825 14.382 3.693 1.00 93.56 88 LYS A CA 1
ATOM 716 C C . LYS A 1 88 ? 2.550 14.407 2.355 1.00 93.56 88 LYS A C 1
ATOM 718 O O . LYS A 1 88 ? 2.256 13.559 1.515 1.00 93.56 88 LYS A O 1
ATOM 723 N N . ASP A 1 89 ? 3.446 15.365 2.156 1.00 92.38 89 ASP A N 1
ATOM 724 C CA . ASP A 1 89 ? 4.212 15.495 0.919 1.00 92.38 89 ASP A CA 1
ATOM 725 C C . ASP A 1 89 ? 5.176 14.310 0.751 1.00 92.38 89 ASP A C 1
ATOM 727 O O . ASP A 1 89 ? 5.222 13.709 -0.327 1.00 92.38 89 ASP A O 1
ATOM 731 N N . ASP A 1 90 ? 5.823 13.874 1.836 1.00 93.25 90 ASP A N 1
ATOM 732 C CA . ASP A 1 90 ? 6.632 12.650 1.862 1.00 93.25 90 ASP A CA 1
ATOM 733 C C . ASP A 1 90 ? 5.780 11.406 1.567 1.00 93.25 90 ASP A C 1
ATOM 735 O O . ASP A 1 90 ? 6.077 10.617 0.663 1.00 93.25 90 ASP A O 1
ATOM 739 N N . GLU A 1 91 ? 4.666 11.234 2.286 1.00 95.56 91 GLU A N 1
ATOM 740 C CA . GLU A 1 91 ? 3.786 10.075 2.115 1.00 95.56 91 GLU A CA 1
ATOM 741 C C . GLU A 1 91 ? 3.127 10.025 0.737 1.00 95.56 91 GLU A C 1
ATOM 743 O O . GLU A 1 91 ? 2.854 8.933 0.234 1.00 95.56 91 GLU A O 1
ATOM 748 N N . LYS A 1 92 ? 2.914 11.172 0.079 1.00 95.44 92 LYS A N 1
ATOM 749 C CA . LYS A 1 92 ? 2.405 11.217 -1.296 1.00 95.44 92 LYS A CA 1
ATOM 750 C C . LYS A 1 92 ? 3.284 10.381 -2.229 1.00 95.44 92 LYS A C 1
ATOM 752 O O . LYS A 1 92 ? 2.736 9.599 -3.006 1.00 95.44 92 LYS A O 1
ATOM 757 N N . LYS A 1 93 ? 4.609 10.500 -2.100 1.00 95.31 93 LYS A N 1
ATOM 758 C CA . LYS A 1 93 ? 5.612 9.733 -2.855 1.00 95.31 93 LYS A CA 1
ATOM 759 C C . LYS A 1 93 ? 5.785 8.314 -2.302 1.00 95.31 93 LYS A C 1
ATOM 761 O O . LYS A 1 93 ? 5.725 7.339 -3.058 1.00 95.31 93 LYS A O 1
ATOM 766 N N . VAL A 1 94 ? 5.987 8.183 -0.990 1.00 96.56 94 VAL A N 1
ATOM 767 C CA . VAL A 1 94 ? 6.337 6.909 -0.335 1.00 96.56 94 VAL A CA 1
ATOM 768 C C . VAL A 1 94 ? 5.216 5.876 -0.455 1.00 96.56 94 VAL A C 1
ATOM 770 O O . VAL A 1 94 ? 5.479 4.717 -0.783 1.00 96.56 94 VAL A O 1
ATOM 773 N N . TYR A 1 95 ? 3.960 6.274 -0.236 1.00 97.62 95 TYR A N 1
ATOM 774 C CA . TYR A 1 95 ? 2.837 5.338 -0.232 1.00 97.62 95 TYR A CA 1
ATOM 775 C C . TYR A 1 95 ? 2.579 4.726 -1.611 1.00 97.62 95 TYR A C 1
ATOM 777 O O . TYR A 1 95 ? 2.417 3.512 -1.723 1.00 97.62 95 TYR A O 1
ATOM 785 N N . LEU A 1 96 ? 2.576 5.539 -2.673 1.00 96.88 96 LEU A N 1
ATOM 786 C CA . LEU A 1 96 ? 2.370 5.037 -4.037 1.00 96.88 96 LEU A CA 1
ATOM 787 C C . LEU A 1 96 ? 3.508 4.128 -4.474 1.00 96.88 96 LEU A C 1
ATOM 789 O O . LEU A 1 96 ? 3.264 3.058 -5.027 1.00 96.88 96 LEU A O 1
ATOM 793 N N . SER A 1 97 ? 4.738 4.513 -4.142 1.00 97.56 97 SER A N 1
ATOM 794 C CA . SER A 1 97 ? 5.917 3.696 -4.408 1.00 97.56 97 SER A CA 1
ATOM 795 C C . SER A 1 97 ? 5.831 2.330 -3.722 1.00 97.56 97 SER A C 1
ATOM 797 O O . SER A 1 97 ? 6.061 1.297 -4.351 1.00 97.56 97 SER A O 1
ATOM 799 N N . ARG A 1 98 ? 5.390 2.303 -2.457 1.00 97.38 98 ARG A N 1
ATOM 800 C CA . ARG A 1 98 ? 5.098 1.059 -1.736 1.00 97.38 98 ARG A CA 1
ATOM 801 C C . ARG A 1 98 ? 4.025 0.230 -2.441 1.00 97.38 98 ARG A C 1
ATOM 803 O O . ARG A 1 98 ? 4.194 -0.980 -2.546 1.00 97.38 98 ARG A O 1
ATOM 810 N N . VAL A 1 99 ? 2.921 0.838 -2.879 1.00 96.62 99 VAL A N 1
ATOM 811 C CA . VAL A 1 99 ? 1.831 0.116 -3.560 1.00 96.62 99 VAL A CA 1
ATOM 812 C C . VAL A 1 99 ? 2.336 -0.547 -4.841 1.00 96.62 99 VAL A C 1
ATOM 814 O O . VAL A 1 99 ? 2.038 -1.715 -5.068 1.00 96.62 99 VAL A O 1
ATOM 817 N N . ILE A 1 100 ? 3.144 0.153 -5.636 1.00 97.19 100 ILE A N 1
ATOM 818 C CA . ILE A 1 100 ? 3.734 -0.398 -6.863 1.00 97.19 100 ILE A CA 1
ATOM 819 C C . ILE A 1 100 ? 4.676 -1.559 -6.531 1.00 97.19 100 ILE A C 1
ATOM 821 O O . ILE A 1 100 ? 4.549 -2.631 -7.118 1.00 97.19 100 ILE A O 1
ATOM 825 N N . ASN A 1 101 ? 5.562 -1.389 -5.545 1.00 96.81 101 ASN A N 1
ATOM 826 C CA . ASN A 1 101 ? 6.444 -2.464 -5.083 1.00 96.81 101 ASN A CA 1
ATOM 827 C C . ASN A 1 101 ? 5.654 -3.698 -4.615 1.00 96.81 101 ASN A C 1
ATOM 829 O O . ASN A 1 101 ? 6.001 -4.814 -4.985 1.00 96.81 101 ASN A O 1
ATOM 833 N N . GLN A 1 102 ? 4.545 -3.515 -3.889 1.00 95.19 102 GLN A N 1
ATOM 834 C CA . GLN A 1 102 ? 3.672 -4.624 -3.490 1.00 95.19 102 GLN A CA 1
ATOM 835 C C . GLN A 1 102 ? 3.082 -5.375 -4.691 1.00 95.19 102 GLN A C 1
ATOM 837 O O . GLN A 1 102 ? 2.949 -6.595 -4.630 1.00 95.19 102 GLN A O 1
ATOM 842 N N . GLU A 1 103 ? 2.691 -4.679 -5.760 1.00 95.31 103 GLU A N 1
ATOM 843 C CA . GLU A 1 103 ? 2.167 -5.339 -6.961 1.00 95.31 103 GLU A CA 1
ATOM 844 C C . GLU A 1 103 ? 3.265 -6.051 -7.763 1.00 95.31 103 GLU A C 1
ATOM 846 O O . GLU A 1 103 ? 3.021 -7.148 -8.262 1.00 95.31 103 GLU A O 1
ATOM 851 N N . ILE A 1 104 ? 4.486 -5.505 -7.811 1.00 94.75 104 ILE A N 1
ATOM 852 C CA . ILE A 1 104 ? 5.650 -6.202 -8.383 1.00 94.75 104 ILE A CA 1
ATOM 853 C C . ILE A 1 104 ? 5.945 -7.481 -7.590 1.00 94.75 104 ILE A C 1
ATOM 855 O O . ILE A 1 104 ? 6.083 -8.549 -8.183 1.00 94.75 104 ILE A O 1
ATOM 859 N N . ASP A 1 105 ? 5.989 -7.408 -6.259 1.00 93.44 105 ASP A N 1
ATOM 860 C CA . ASP A 1 105 ? 6.256 -8.572 -5.407 1.00 93.44 105 ASP A CA 1
ATOM 861 C C . ASP A 1 105 ? 5.161 -9.642 -5.564 1.00 93.44 105 ASP A C 1
ATOM 863 O O . ASP A 1 105 ? 5.453 -10.835 -5.660 1.00 93.44 105 ASP A O 1
ATOM 867 N N . LYS A 1 106 ? 3.887 -9.228 -5.658 1.00 92.56 106 LYS A N 1
ATOM 868 C CA . LYS A 1 106 ? 2.770 -10.139 -5.958 1.00 92.56 106 LYS A CA 1
ATOM 869 C C . LYS A 1 106 ? 2.919 -10.794 -7.324 1.00 92.56 106 LYS A C 1
ATOM 871 O O . LYS A 1 106 ? 2.699 -11.996 -7.426 1.00 92.56 106 LYS A O 1
ATOM 876 N N . PHE A 1 107 ? 3.280 -10.029 -8.353 1.00 92.12 107 PHE A N 1
ATOM 877 C CA . PHE A 1 107 ? 3.531 -10.562 -9.688 1.00 92.12 107 PHE A CA 1
ATOM 878 C C . PHE A 1 107 ? 4.633 -11.627 -9.635 1.00 92.12 107 PHE A C 1
ATOM 880 O O . PHE A 1 107 ? 4.423 -12.751 -10.081 1.00 92.12 107 PHE A O 1
ATOM 887 N N . CYS A 1 108 ? 5.762 -11.320 -8.996 1.00 90.12 108 CYS A N 1
ATOM 888 C CA . CYS A 1 108 ? 6.880 -12.253 -8.856 1.00 90.12 108 CYS A CA 1
ATOM 889 C C . CYS A 1 108 ? 6.483 -13.538 -8.128 1.00 90.12 108 CYS A C 1
ATOM 891 O O . CYS A 1 108 ? 6.869 -14.625 -8.546 1.00 90.12 108 CYS A O 1
ATOM 893 N N . ASN A 1 109 ? 5.669 -13.417 -7.078 1.00 91.12 109 ASN A N 1
ATOM 894 C CA . ASN A 1 109 ? 5.162 -14.562 -6.330 1.00 91.12 109 ASN A CA 1
ATOM 895 C C . ASN A 1 109 ? 4.204 -15.434 -7.166 1.00 91.12 109 ASN A C 1
ATOM 897 O O . ASN A 1 109 ? 4.255 -16.655 -7.087 1.00 91.12 109 ASN A O 1
ATOM 901 N N . VAL A 1 110 ? 3.340 -14.824 -7.985 1.00 90.62 110 VAL A N 1
ATOM 902 C CA . VAL A 1 110 ? 2.381 -15.555 -8.837 1.00 90.62 110 VAL A CA 1
ATOM 903 C C . VAL A 1 110 ? 3.076 -16.268 -9.996 1.00 90.62 110 VAL A C 1
ATOM 905 O O . VAL A 1 110 ? 2.746 -17.414 -10.287 1.00 90.62 110 VAL A O 1
ATOM 908 N N . TYR A 1 111 ? 4.028 -15.603 -10.651 1.00 89.00 111 TYR A N 1
ATOM 909 C CA . TYR A 1 111 ? 4.711 -16.127 -11.838 1.00 89.00 111 TYR A CA 1
ATOM 910 C C . TYR A 1 111 ? 6.038 -16.828 -11.524 1.00 89.00 111 TYR A C 1
ATOM 912 O O . TYR A 1 111 ? 6.728 -17.257 -12.445 1.00 89.00 111 TYR A O 1
ATOM 920 N N . ASN A 1 112 ? 6.392 -16.953 -10.239 1.00 90.06 112 ASN A N 1
ATOM 921 C CA . ASN A 1 112 ? 7.640 -17.547 -9.759 1.00 90.06 112 ASN A CA 1
ATOM 922 C C . ASN A 1 112 ? 8.875 -17.016 -10.512 1.00 90.06 112 ASN A C 1
ATOM 924 O O . ASN A 1 112 ? 9.707 -17.780 -11.003 1.00 90.06 112 ASN A O 1
ATOM 928 N N . CYS A 1 113 ? 8.963 -15.691 -10.652 1.00 87.88 113 CYS A N 1
ATOM 929 C CA . CYS A 1 113 ? 10.016 -15.030 -11.418 1.00 87.88 113 CYS A CA 1
ATOM 930 C C . CYS A 1 113 ? 10.808 -14.033 -10.569 1.00 87.88 113 CYS A C 1
ATOM 932 O O . CYS A 1 113 ? 10.288 -13.439 -9.625 1.00 87.88 113 CYS A O 1
ATOM 934 N N . GLY A 1 114 ? 12.063 -13.796 -10.953 1.00 88.69 114 GLY A N 1
ATOM 935 C CA . GLY A 1 114 ? 12.860 -12.693 -10.423 1.00 88.69 114 GLY A CA 1
ATOM 936 C C . GLY A 1 114 ? 12.497 -11.348 -11.065 1.00 88.69 114 GLY A C 1
ATOM 937 O O . GLY A 1 114 ? 12.038 -11.281 -12.212 1.00 88.69 114 GLY A O 1
ATOM 938 N N . PHE A 1 115 ? 12.753 -10.269 -10.326 1.00 89.25 115 PHE A N 1
ATOM 939 C CA . PHE A 1 115 ? 12.662 -8.898 -10.827 1.00 89.25 115 PHE A CA 1
ATOM 940 C C . PHE A 1 115 ? 13.939 -8.146 -10.483 1.00 89.25 115 PHE A C 1
ATOM 942 O O . PHE A 1 115 ? 14.226 -7.879 -9.314 1.00 89.25 115 PHE A O 1
ATOM 949 N N . SER A 1 116 ? 14.728 -7.837 -11.503 1.00 92.00 116 SER A N 1
ATOM 950 C CA . SER A 1 116 ? 15.990 -7.133 -11.345 1.00 92.00 116 SER A CA 1
ATOM 951 C C . SER A 1 116 ? 15.766 -5.683 -10.913 1.00 92.00 116 SER A C 1
ATOM 953 O O . SER A 1 116 ? 14.701 -5.085 -11.106 1.00 92.00 116 SER A O 1
ATOM 955 N N . ARG A 1 117 ? 16.815 -5.075 -10.351 1.00 93.44 117 ARG A N 1
ATOM 956 C CA . ARG A 1 117 ? 16.805 -3.646 -10.017 1.00 93.44 117 ARG A CA 1
ATOM 957 C C . ARG A 1 117 ? 16.551 -2.780 -11.253 1.00 93.44 117 ARG A C 1
ATOM 959 O O . ARG A 1 117 ? 15.815 -1.806 -11.152 1.00 93.44 117 ARG A O 1
ATOM 966 N N . HIS A 1 118 ? 17.138 -3.138 -12.395 1.00 93.50 118 HIS A N 1
ATOM 967 C CA . HIS A 1 118 ? 16.977 -2.408 -13.651 1.00 93.50 118 HIS A CA 1
ATOM 968 C C . HIS A 1 118 ? 15.523 -2.435 -14.142 1.00 93.50 118 HIS A C 1
ATOM 970 O O . HIS A 1 118 ? 14.946 -1.380 -14.389 1.00 93.50 118 HIS A O 1
ATOM 976 N N . GLU A 1 119 ? 14.896 -3.615 -14.163 1.00 94.31 119 GLU A N 1
ATOM 977 C CA . GLU A 1 119 ? 13.472 -3.765 -14.495 1.00 94.31 119 GLU A CA 1
ATOM 978 C C . GLU A 1 119 ? 12.587 -2.928 -13.567 1.00 94.31 119 GLU A C 1
ATOM 980 O O . GLU A 1 119 ? 11.667 -2.243 -14.010 1.00 94.31 119 GLU A O 1
ATOM 985 N N . ARG A 1 120 ? 12.896 -2.929 -12.264 1.00 95.69 120 ARG A N 1
ATOM 986 C CA . ARG A 1 120 ? 12.168 -2.134 -11.271 1.00 95.69 120 ARG A CA 1
ATOM 987 C C . ARG A 1 120 ? 12.265 -0.642 -11.543 1.00 95.69 120 ARG A C 1
ATOM 989 O O . ARG A 1 120 ? 11.243 0.036 -11.503 1.00 95.69 120 ARG A O 1
ATOM 996 N N . VAL A 1 121 ? 13.458 -0.136 -11.846 1.00 95.94 121 VAL A N 1
ATOM 997 C CA . VAL A 1 121 ? 13.641 1.274 -12.208 1.00 95.94 121 VAL A CA 1
ATOM 998 C C . VAL A 1 121 ? 12.805 1.618 -13.439 1.00 95.94 121 VAL A C 1
ATOM 1000 O O . VAL A 1 121 ? 12.068 2.597 -13.391 1.00 95.94 121 VAL A O 1
ATOM 1003 N N . GLN A 1 122 ? 12.832 0.791 -14.490 1.00 96.31 122 GLN A N 1
ATOM 1004 C CA . GLN A 1 122 ? 12.053 1.054 -15.703 1.00 96.31 122 GLN A CA 1
ATOM 1005 C C . GLN A 1 122 ? 10.540 1.083 -15.451 1.00 96.31 122 GLN A C 1
ATOM 1007 O O . GLN A 1 122 ? 9.874 2.014 -15.899 1.00 96.31 122 GLN A O 1
ATOM 1012 N N . VAL A 1 123 ? 9.997 0.127 -14.684 1.00 96.81 123 VAL A N 1
ATOM 1013 C CA . VAL A 1 123 ? 8.566 0.124 -14.321 1.00 96.81 123 VAL A CA 1
ATOM 1014 C C . VAL A 1 123 ? 8.195 1.417 -13.598 1.00 96.81 123 VAL A C 1
ATOM 1016 O O . VAL A 1 123 ? 7.203 2.062 -13.937 1.00 96.81 123 VAL A O 1
ATOM 1019 N N . PHE A 1 124 ? 9.009 1.832 -12.625 1.00 97.75 124 PHE A N 1
ATOM 1020 C CA . PHE A 1 124 ? 8.781 3.077 -11.896 1.00 97.75 124 PHE A CA 1
ATOM 1021 C C . PHE A 1 124 ? 8.851 4.302 -12.813 1.00 97.75 124 PHE A C 1
ATOM 1023 O O . PHE A 1 124 ? 7.995 5.175 -12.705 1.00 97.75 124 PHE A O 1
ATOM 1030 N N . THR A 1 125 ? 9.805 4.354 -13.746 1.00 97.25 125 THR A N 1
ATOM 1031 C CA . THR A 1 125 ? 9.919 5.439 -14.730 1.00 97.25 125 THR A CA 1
ATOM 1032 C C . THR A 1 125 ? 8.690 5.525 -15.637 1.00 97.25 125 THR A C 1
ATOM 1034 O O . THR A 1 125 ? 8.158 6.622 -15.825 1.00 97.25 125 THR A O 1
ATOM 1037 N N . LEU A 1 126 ? 8.201 4.395 -16.161 1.00 97.06 126 LEU A N 1
ATOM 1038 C CA . LEU A 1 126 ? 7.007 4.361 -17.014 1.00 97.06 126 LEU A CA 1
ATOM 1039 C C . LEU A 1 126 ? 5.760 4.832 -16.258 1.00 97.06 126 LEU A C 1
ATOM 1041 O O . LEU A 1 126 ? 5.034 5.695 -16.753 1.00 97.06 126 LEU A O 1
ATOM 1045 N N . ILE A 1 127 ? 5.550 4.341 -15.032 1.00 96.75 127 ILE A N 1
ATOM 1046 C CA . ILE A 1 127 ? 4.411 4.749 -14.197 1.00 96.75 127 ILE A CA 1
ATOM 1047 C C . ILE A 1 127 ? 4.510 6.234 -13.832 1.00 96.75 127 ILE A C 1
ATOM 1049 O O . ILE A 1 127 ? 3.519 6.958 -13.948 1.00 96.75 127 ILE A O 1
ATOM 1053 N N . SER A 1 128 ? 5.695 6.711 -13.430 1.00 96.44 128 SER A N 1
ATOM 1054 C CA . SER A 1 128 ? 5.938 8.126 -13.126 1.00 96.44 128 SER A CA 1
ATOM 1055 C C . SER A 1 128 ? 5.584 9.027 -14.304 1.00 96.44 128 SER A C 1
ATOM 1057 O O . SER A 1 128 ? 4.925 10.046 -14.102 1.00 96.44 128 SER A O 1
ATOM 1059 N N . LYS A 1 129 ? 5.965 8.640 -15.528 1.00 96.31 129 LYS A N 1
ATOM 1060 C CA . LYS A 1 129 ? 5.638 9.382 -16.751 1.00 96.31 129 LYS A CA 1
ATOM 1061 C C . LYS A 1 129 ? 4.143 9.326 -17.070 1.00 96.31 129 LYS A C 1
ATOM 1063 O O . LYS A 1 129 ? 3.560 10.360 -17.375 1.00 96.31 129 LYS A O 1
ATOM 1068 N N . HIS A 1 130 ? 3.522 8.149 -16.978 1.00 95.00 130 HIS A N 1
ATOM 1069 C CA . HIS A 1 130 ? 2.110 7.952 -17.318 1.00 95.00 130 HIS A CA 1
ATOM 1070 C C . HIS A 1 130 ? 1.166 8.727 -16.389 1.00 95.00 130 HIS A C 1
ATOM 1072 O O . HIS A 1 130 ? 0.210 9.348 -16.843 1.00 95.00 130 HIS A O 1
ATOM 1078 N N . TYR A 1 131 ? 1.446 8.710 -15.085 1.00 93.19 131 TYR A N 1
ATOM 1079 C CA . TYR A 1 131 ? 0.593 9.328 -14.068 1.00 93.19 131 TYR A CA 1
ATOM 1080 C C . TYR A 1 131 ? 1.058 10.721 -13.621 1.00 93.19 131 TYR A C 1
ATOM 1082 O O . TYR A 1 131 ? 0.399 11.335 -12.781 1.00 93.19 131 TYR A O 1
ATOM 1090 N N . ASN A 1 132 ? 2.183 11.218 -14.146 1.00 94.06 132 ASN A N 1
ATOM 1091 C CA . ASN A 1 132 ? 2.848 12.440 -13.685 1.00 94.06 132 ASN A CA 1
ATOM 1092 C C . ASN A 1 132 ? 3.094 12.435 -12.158 1.00 94.06 132 ASN A C 1
ATOM 1094 O O . ASN A 1 132 ? 2.674 13.331 -11.422 1.00 94.06 132 ASN A O 1
ATOM 1098 N N . LEU A 1 133 ? 3.742 11.371 -11.672 1.00 93.75 133 LEU A N 1
ATOM 1099 C CA . LEU A 1 133 ? 4.002 11.131 -10.249 1.00 93.75 133 LEU A CA 1
ATOM 1100 C C . LEU A 1 133 ? 5.497 11.153 -9.931 1.00 93.75 133 LEU A C 1
ATOM 1102 O O . LEU A 1 133 ? 6.310 10.575 -10.651 1.00 93.75 133 LEU A O 1
ATOM 1106 N N . SER A 1 134 ? 5.843 11.717 -8.773 1.00 94.56 134 SER A N 1
ATOM 1107 C CA . SER A 1 134 ? 7.156 11.516 -8.155 1.00 94.56 134 SER A CA 1
ATOM 1108 C C . SER A 1 134 ? 7.135 10.215 -7.353 1.00 94.56 134 SER A C 1
ATOM 1110 O O . SER A 1 134 ? 6.362 10.090 -6.402 1.00 94.56 134 SER A O 1
ATOM 1112 N N . LEU A 1 135 ? 7.950 9.241 -7.762 1.00 95.81 135 LEU A N 1
ATOM 1113 C CA . LEU A 1 135 ? 8.023 7.901 -7.176 1.00 95.81 135 LEU A CA 1
ATOM 1114 C C . LEU A 1 135 ? 9.471 7.539 -6.829 1.00 95.81 135 LEU A C 1
ATOM 1116 O O . LEU A 1 135 ? 10.416 8.179 -7.286 1.00 95.81 135 LEU A O 1
ATOM 1120 N N . ASP A 1 136 ? 9.648 6.510 -6.006 1.00 94.62 136 ASP A N 1
ATOM 1121 C CA . ASP A 1 136 ? 10.957 5.988 -5.619 1.00 94.62 136 ASP A CA 1
ATOM 1122 C C . ASP A 1 136 ? 10.902 4.484 -5.384 1.00 94.62 136 ASP A C 1
ATOM 1124 O O . ASP A 1 136 ? 10.286 3.995 -4.437 1.00 94.62 136 ASP A O 1
ATOM 1128 N N . PHE A 1 137 ? 11.589 3.745 -6.250 1.00 93.81 137 PHE A N 1
ATOM 1129 C CA . PHE A 1 137 ? 11.568 2.287 -6.250 1.00 93.81 137 PHE A CA 1
ATOM 1130 C C . PHE A 1 137 ? 12.141 1.652 -4.975 1.00 93.81 137 PHE A C 1
ATOM 1132 O O . PHE A 1 137 ? 11.879 0.475 -4.719 1.00 93.81 137 PHE A O 1
ATOM 1139 N N . SER A 1 138 ? 12.897 2.401 -4.164 1.00 92.56 138 SER A N 1
ATOM 1140 C CA . SER A 1 138 ? 13.440 1.928 -2.886 1.00 92.56 138 SER A CA 1
ATOM 1141 C C . SER A 1 138 ? 12.424 1.981 -1.736 1.00 92.56 138 SER A C 1
ATOM 1143 O O . SER A 1 138 ? 12.609 1.331 -0.705 1.00 92.56 138 SER A O 1
ATOM 1145 N N . CYS A 1 139 ? 11.314 2.707 -1.905 1.00 91.94 139 CYS A N 1
ATOM 1146 C CA . CYS A 1 139 ? 10.306 2.875 -0.864 1.00 91.94 139 CYS A CA 1
ATOM 1147 C C . CYS A 1 139 ? 9.433 1.618 -0.707 1.00 91.94 139 CYS A C 1
ATOM 1149 O O . CYS A 1 139 ? 8.572 1.324 -1.538 1.00 91.94 139 CYS A O 1
ATOM 1151 N N . ALA A 1 140 ? 9.612 0.896 0.402 1.00 87.44 140 ALA A N 1
ATOM 1152 C CA . ALA A 1 140 ? 8.806 -0.282 0.754 1.00 87.44 140 ALA A CA 1
ATOM 1153 C C . ALA A 1 140 ? 7.887 -0.063 1.973 1.00 87.44 140 ALA A C 1
ATOM 1155 O O . ALA A 1 140 ? 6.877 -0.754 2.149 1.00 87.44 140 ALA A O 1
ATOM 1156 N N . GLN A 1 141 ? 8.214 0.893 2.844 1.00 87.88 141 GLN A N 1
ATOM 1157 C CA . GLN A 1 141 ? 7.492 1.131 4.094 1.00 87.88 141 GLN A CA 1
ATOM 1158 C C . GLN A 1 141 ? 6.842 2.509 4.098 1.00 87.88 141 GLN A C 1
ATOM 1160 O O . GLN A 1 141 ? 7.511 3.502 3.860 1.00 87.88 141 GLN A O 1
ATOM 1165 N N . SER A 1 142 ? 5.542 2.543 4.395 1.00 94.00 142 SER A N 1
ATOM 1166 C CA . SER A 1 142 ? 4.797 3.776 4.658 1.00 94.00 142 SER A CA 1
ATOM 1167 C C . SER A 1 142 ? 4.457 3.843 6.140 1.00 94.00 142 SER A C 1
ATOM 1169 O O . SER A 1 142 ? 4.048 2.839 6.743 1.00 94.00 142 SER A O 1
ATOM 1171 N N . SER A 1 143 ? 4.575 5.038 6.713 1.00 93.50 143 SER A N 1
ATOM 1172 C CA . SER A 1 143 ? 4.194 5.288 8.098 1.00 93.50 143 SER A CA 1
ATOM 1173 C C . SER A 1 143 ? 2.684 5.130 8.313 1.00 93.50 143 SER A C 1
ATOM 1175 O O . SER A 1 143 ? 2.274 4.734 9.399 1.00 93.50 143 SER A O 1
ATOM 1177 N N . ILE A 1 144 ? 1.845 5.306 7.281 1.00 94.75 144 ILE A N 1
ATOM 1178 C CA . ILE A 1 144 ? 0.385 5.107 7.363 1.00 94.75 144 ILE A CA 1
ATOM 1179 C C . ILE A 1 144 ? 0.065 3.681 7.823 1.00 94.75 144 ILE A C 1
ATOM 1181 O O . ILE A 1 144 ? -0.705 3.485 8.767 1.00 94.75 144 ILE A O 1
ATOM 1185 N N . ASN A 1 145 ? 0.687 2.679 7.192 1.00 94.19 145 ASN A N 1
ATOM 1186 C CA . ASN A 1 145 ? 0.505 1.276 7.564 1.00 94.19 145 ASN A CA 1
ATOM 1187 C C . ASN A 1 145 ? 0.969 1.023 9.001 1.00 94.19 145 ASN A C 1
ATOM 1189 O O . ASN A 1 145 ? 0.248 0.392 9.768 1.00 94.19 145 ASN A O 1
ATOM 1193 N N . GLN A 1 146 ? 2.139 1.547 9.375 1.00 92.75 146 GLN A N 1
ATOM 1194 C CA . GLN A 1 146 ? 2.695 1.381 10.720 1.00 92.75 146 GLN A CA 1
ATOM 1195 C C . GLN A 1 146 ? 1.795 2.010 11.789 1.00 92.75 146 GLN A C 1
ATOM 1197 O O . GLN A 1 146 ? 1.552 1.402 12.829 1.00 92.75 146 GLN A O 1
ATOM 1202 N N . MET A 1 147 ? 1.243 3.194 11.523 1.00 93.44 147 MET A N 1
ATOM 1203 C CA . MET A 1 147 ? 0.339 3.887 12.437 1.00 93.44 147 MET A CA 1
ATOM 1204 C C . MET A 1 147 ? -0.988 3.146 12.610 1.00 93.44 147 MET A C 1
ATOM 1206 O O . MET A 1 147 ? -1.497 3.080 13.727 1.00 93.44 147 MET A O 1
ATOM 1210 N N . ILE A 1 148 ? -1.548 2.573 11.538 1.00 93.44 148 ILE A N 1
ATOM 1211 C CA . ILE A 1 148 ? -2.776 1.767 11.627 1.00 93.44 148 ILE A CA 1
ATOM 1212 C C . ILE A 1 148 ? -2.500 0.477 12.394 1.00 93.44 148 ILE A C 1
ATOM 1214 O O . ILE A 1 148 ? -3.230 0.174 13.335 1.00 93.44 148 ILE A O 1
ATOM 1218 N N . SER A 1 149 ? -1.430 -0.245 12.050 1.00 92.88 149 SER A N 1
ATOM 1219 C CA . SER A 1 149 ? -1.008 -1.441 12.785 1.00 92.88 149 SER A CA 1
ATOM 1220 C C . SER A 1 149 ? -0.728 -1.137 14.257 1.00 92.88 149 SER A C 1
ATOM 1222 O O . SER A 1 149 ? -1.026 -1.958 15.115 1.00 92.88 149 SER A O 1
ATOM 1224 N N . GLY A 1 150 ? -0.191 0.043 14.575 1.00 92.31 150 GLY A N 1
ATOM 1225 C CA . GLY A 1 150 ? 0.081 0.504 15.937 1.00 92.31 150 GLY A CA 1
ATOM 1226 C C . GLY A 1 150 ? -1.146 0.990 16.720 1.00 92.31 150 GLY A C 1
ATOM 1227 O O . GLY A 1 150 ? -1.069 1.102 17.944 1.00 92.31 150 GLY A O 1
ATOM 1228 N N . ASP A 1 151 ? -2.278 1.260 16.064 1.00 93.94 151 ASP A N 1
ATOM 1229 C CA . ASP A 1 151 ? -3.459 1.836 16.708 1.00 93.94 151 ASP A CA 1
ATOM 1230 C C . ASP A 1 151 ? -4.111 0.845 17.688 1.00 93.94 151 ASP A C 1
ATOM 1232 O O . ASP A 1 151 ? -4.539 -0.254 17.329 1.00 93.94 151 ASP A O 1
ATOM 1236 N N . LYS A 1 152 ? -4.236 1.253 18.957 1.00 94.75 152 LYS A N 1
ATOM 1237 C CA . LYS A 1 152 ? -4.788 0.401 20.025 1.00 94.75 152 LYS A CA 1
ATOM 1238 C C . LYS A 1 152 ? -6.218 -0.053 19.724 1.00 94.75 152 LYS A C 1
ATOM 1240 O O . LYS A 1 152 ? -6.563 -1.202 19.986 1.00 94.75 152 LYS A O 1
ATOM 1245 N N . TYR A 1 153 ? -7.054 0.831 19.171 1.00 94.00 153 TYR A N 1
ATOM 1246 C CA . TYR A 1 153 ? -8.437 0.488 18.832 1.00 94.00 153 TYR A CA 1
ATOM 1247 C C . TYR A 1 153 ? -8.492 -0.556 17.710 1.00 94.00 153 TYR A C 1
ATOM 1249 O O . TYR A 1 153 ? -9.272 -1.505 17.803 1.00 94.00 153 TYR A O 1
ATOM 1257 N N . PHE A 1 154 ? -7.651 -0.407 16.688 1.00 94.31 154 PHE A N 1
ATOM 1258 C CA . PHE A 1 154 ? -7.484 -1.376 15.616 1.00 94.31 154 PHE A CA 1
ATOM 1259 C C . PHE A 1 154 ? -7.011 -2.737 16.143 1.00 94.31 154 PHE A C 1
ATOM 1261 O O . PHE A 1 154 ? -7.697 -3.733 15.904 1.00 94.31 154 PHE A O 1
ATOM 1268 N N . LYS A 1 155 ? -5.927 -2.778 16.930 1.00 95.00 155 LYS A N 1
ATOM 1269 C CA . LYS A 1 155 ? -5.393 -4.026 17.507 1.00 95.00 155 LYS A CA 1
ATOM 1270 C C . LYS A 1 155 ? -6.448 -4.788 18.302 1.00 95.00 155 LYS A C 1
ATOM 1272 O O . LYS A 1 155 ? -6.745 -5.932 17.982 1.00 95.00 155 LYS A O 1
ATOM 1277 N N . THR A 1 156 ? -7.128 -4.123 19.241 1.00 94.56 156 THR A N 1
ATOM 1278 C CA . THR A 1 156 ? -8.195 -4.753 20.043 1.00 94.56 156 THR A CA 1
ATOM 1279 C C . THR A 1 156 ? -9.317 -5.332 19.176 1.00 94.56 156 THR A C 1
ATOM 1281 O O . THR A 1 156 ? -9.911 -6.360 19.505 1.00 94.56 156 THR A O 1
ATOM 1284 N N . LYS A 1 157 ? -9.641 -4.672 18.060 1.00 91.38 157 LYS A N 1
ATOM 1285 C CA . LYS A 1 157 ? -10.647 -5.153 17.113 1.00 91.38 157 LYS A CA 1
ATOM 1286 C C . LYS A 1 157 ? -10.156 -6.411 16.387 1.00 91.38 157 LYS A C 1
ATOM 1288 O O . LYS A 1 157 ? -10.874 -7.413 16.397 1.00 91.38 157 LYS A O 1
ATOM 1293 N N . VAL A 1 158 ? -8.960 -6.377 15.807 1.00 91.06 158 VAL A N 1
ATOM 1294 C CA . VAL A 1 158 ? -8.379 -7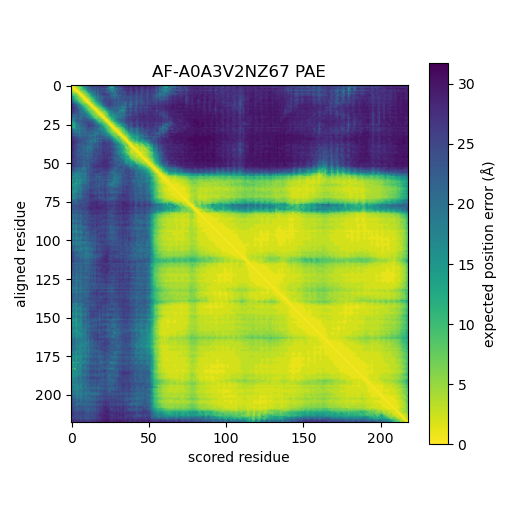.520 15.087 1.00 91.06 158 VAL A CA 1
ATOM 1295 C C . VAL A 1 158 ? -8.151 -8.711 16.014 1.00 91.06 158 VAL A C 1
ATOM 1297 O O . VAL A 1 158 ? -8.537 -9.816 15.656 1.00 91.06 158 VAL A O 1
ATOM 1300 N N . ASP A 1 159 ? -7.642 -8.503 17.228 1.00 91.62 159 ASP A N 1
ATOM 1301 C CA . ASP A 1 159 ? -7.419 -9.573 18.209 1.00 91.62 159 ASP A CA 1
ATOM 1302 C C . ASP A 1 159 ? -8.706 -10.340 18.523 1.00 91.62 159 ASP A C 1
ATOM 1304 O O . ASP A 1 159 ? -8.734 -11.571 18.499 1.00 91.62 159 ASP A O 1
ATOM 1308 N N . LYS A 1 160 ? -9.808 -9.613 18.745 1.00 90.38 160 LYS A N 1
ATOM 1309 C CA . LYS A 1 160 ? -11.122 -10.223 18.974 1.00 90.38 160 LYS A CA 1
ATOM 1310 C C . LYS A 1 160 ? -11.624 -10.972 17.738 1.00 90.38 160 LYS A C 1
ATOM 1312 O O . LYS A 1 160 ? -12.226 -12.038 17.854 1.00 90.38 160 LYS A O 1
ATOM 1317 N N . PHE A 1 161 ? -11.408 -10.415 16.550 1.00 87.19 161 PHE A N 1
ATOM 1318 C CA . PHE A 1 161 ? -11.841 -11.038 15.301 1.00 87.19 161 PHE A CA 1
ATOM 1319 C C . PHE A 1 161 ? -11.056 -12.313 14.984 1.00 87.19 161 PHE A C 1
ATOM 1321 O O . PHE A 1 161 ? -11.666 -13.307 14.601 1.00 87.19 161 PHE A O 1
ATOM 1328 N N . CYS A 1 162 ? -9.749 -12.310 15.239 1.00 87.62 162 CYS A N 1
ATOM 1329 C CA . CYS A 1 162 ? -8.833 -13.414 14.963 1.00 87.62 162 CYS A CA 1
ATOM 1330 C C . CYS A 1 162 ? -8.666 -14.389 16.141 1.00 87.62 162 CYS A C 1
ATOM 1332 O O . CYS A 1 162 ? -7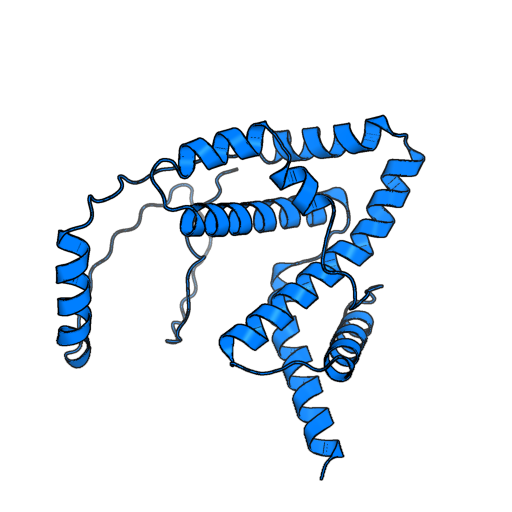.771 -15.228 16.121 1.00 87.62 162 CYS A O 1
ATOM 1334 N N . GLN A 1 163 ? -9.504 -14.310 17.180 1.00 87.12 163 GLN A N 1
ATOM 1335 C CA . GLN A 1 163 ? -9.413 -15.199 18.341 1.00 87.12 163 GLN A CA 1
ATOM 1336 C C . GLN A 1 163 ? -9.439 -16.682 17.918 1.00 87.12 163 GLN A C 1
ATOM 1338 O O . GLN A 1 163 ? -10.337 -17.111 17.192 1.00 87.12 163 GLN A O 1
ATOM 1343 N N . GLY A 1 164 ? -8.456 -17.468 18.351 1.00 83.44 164 GLY A N 1
ATOM 1344 C CA . GLY A 1 164 ? -8.353 -18.886 17.989 1.00 83.44 164 GLY A CA 1
ATOM 1345 C C . GLY A 1 164 ? -7.951 -19.171 16.535 1.00 83.44 164 GLY A C 1
ATOM 1346 O O . GLY A 1 164 ? -7.979 -20.331 16.145 1.00 83.44 164 GLY A O 1
ATOM 1347 N N . MET A 1 165 ? -7.596 -18.155 15.736 1.00 86.62 165 MET A N 1
ATOM 1348 C CA . MET A 1 165 ? -6.873 -18.360 14.474 1.00 86.62 165 MET A CA 1
ATOM 1349 C C . MET A 1 165 ? -5.392 -18.625 14.759 1.00 86.62 165 MET A C 1
ATOM 1351 O O . MET A 1 165 ? -4.864 -18.182 15.785 1.00 86.62 165 MET A O 1
ATOM 1355 N N . SER A 1 166 ? -4.713 -19.305 13.837 1.00 86.69 166 SER A N 1
ATOM 1356 C CA . SER A 1 166 ? -3.255 -19.419 13.881 1.00 86.69 166 SER A CA 1
ATOM 1357 C C . SER A 1 166 ? -2.587 -18.047 13.727 1.00 86.69 166 SER A C 1
ATOM 1359 O O . SER A 1 166 ? -3.189 -17.065 13.275 1.00 86.69 166 SER A O 1
ATOM 1361 N N . ARG A 1 167 ? -1.306 -17.972 14.099 1.00 87.44 167 ARG A N 1
ATOM 1362 C CA . ARG A 1 167 ? -0.518 -16.741 13.969 1.00 87.44 167 ARG A CA 1
ATOM 1363 C C . ARG A 1 167 ? -0.446 -16.263 12.516 1.00 87.44 167 ARG A C 1
ATOM 1365 O O . ARG A 1 167 ? -0.601 -15.069 12.278 1.00 87.44 167 ARG A O 1
ATOM 1372 N N . ASP A 1 168 ? -0.273 -17.174 11.564 1.00 87.19 168 ASP A N 1
ATOM 1373 C CA . ASP A 1 168 ? -0.131 -16.828 10.146 1.00 87.19 168 ASP A CA 1
ATOM 1374 C C . ASP A 1 168 ? -1.447 -16.325 9.547 1.00 87.19 168 ASP A C 1
ATOM 1376 O O . ASP A 1 168 ? -1.471 -15.298 8.865 1.00 87.19 168 ASP A O 1
ATOM 1380 N N . GLU A 1 169 ? -2.567 -16.971 9.882 1.00 86.38 169 GLU A N 1
ATOM 1381 C CA . GLU A 1 169 ? -3.904 -16.507 9.494 1.00 86.38 169 GLU A CA 1
ATOM 1382 C C . GLU A 1 169 ? -4.210 -15.127 10.081 1.00 86.38 169 GLU A C 1
ATOM 1384 O O . GLU A 1 169 ? -4.722 -14.249 9.377 1.00 86.38 169 GLU A O 1
ATOM 1389 N N . LYS A 1 170 ? -3.860 -14.904 11.356 1.00 88.31 170 LYS A N 1
ATOM 1390 C CA . LYS A 1 170 ? -4.008 -13.600 12.008 1.00 88.31 170 LYS A CA 1
ATOM 1391 C C . LYS A 1 170 ? -3.170 -12.535 11.303 1.00 88.31 170 LYS A C 1
ATOM 1393 O O . LYS A 1 170 ? -3.710 -11.477 10.990 1.00 88.31 170 LYS A O 1
ATOM 1398 N N . ASN A 1 171 ? -1.896 -12.812 11.026 1.00 85.62 171 ASN A N 1
ATOM 1399 C CA . ASN A 1 171 ? -0.984 -11.872 10.371 1.00 85.62 171 ASN A CA 1
ATOM 1400 C C . ASN A 1 171 ? -1.462 -11.510 8.958 1.00 85.62 171 ASN A C 1
ATOM 1402 O O . ASN A 1 171 ? -1.496 -10.334 8.600 1.00 85.62 171 ASN A O 1
ATOM 1406 N N . SER A 1 172 ? -1.884 -12.504 8.170 1.00 86.75 172 SER A N 1
ATOM 1407 C CA . SER A 1 172 ? -2.427 -12.294 6.822 1.00 86.75 172 SER A CA 1
ATOM 1408 C C . SER A 1 172 ? -3.724 -11.475 6.852 1.00 86.75 172 SER A C 1
ATOM 1410 O O . SER A 1 172 ? -3.894 -10.516 6.091 1.00 86.75 172 SER A O 1
ATOM 1412 N N . THR A 1 173 ? -4.615 -11.783 7.801 1.00 87.75 173 THR A N 1
ATOM 1413 C CA . THR A 1 173 ? -5.862 -11.036 8.017 1.00 87.75 173 THR A CA 1
ATOM 1414 C C . THR A 1 173 ? -5.584 -9.586 8.403 1.00 87.75 173 THR A C 1
ATOM 1416 O O . THR A 1 173 ? -6.152 -8.668 7.809 1.00 87.75 173 THR A O 1
ATOM 1419 N N . GLU A 1 174 ? -4.696 -9.362 9.374 1.00 90.62 174 GLU A N 1
ATOM 1420 C CA . GLU A 1 174 ? -4.292 -8.026 9.803 1.00 90.62 174 GLU A CA 1
ATOM 1421 C C . GLU A 1 174 ? -3.710 -7.237 8.629 1.00 90.62 174 GLU A C 1
ATOM 1423 O O . GLU A 1 174 ? -4.194 -6.146 8.333 1.00 90.62 174 GLU A O 1
ATOM 1428 N N . TYR A 1 175 ? -2.755 -7.820 7.900 1.00 90.06 175 TYR A N 1
ATOM 1429 C CA . TYR A 1 175 ? -2.126 -7.208 6.731 1.00 90.06 175 TYR A CA 1
ATOM 1430 C C . TYR A 1 175 ? -3.154 -6.768 5.677 1.00 90.06 175 TYR A C 1
ATOM 1432 O O . TYR A 1 175 ? -3.113 -5.634 5.188 1.00 90.06 175 TYR A O 1
ATOM 1440 N N . GLY A 1 176 ? -4.126 -7.631 5.363 1.00 89.06 176 GLY A N 1
ATOM 1441 C CA . GLY A 1 176 ? -5.200 -7.321 4.420 1.00 89.06 176 GLY A CA 1
ATOM 1442 C C . GLY A 1 176 ? -6.100 -6.171 4.884 1.00 89.06 176 GLY A C 1
ATOM 1443 O O . GLY A 1 176 ? -6.479 -5.315 4.078 1.00 89.06 176 GLY A O 1
ATOM 1444 N N . ILE A 1 177 ? -6.433 -6.112 6.178 1.00 90.56 177 ILE A N 1
ATOM 1445 C CA . ILE A 1 177 ? -7.253 -5.025 6.732 1.00 90.56 177 ILE A CA 1
ATOM 1446 C C . ILE A 1 177 ? -6.459 -3.713 6.775 1.00 90.56 177 ILE A C 1
ATOM 1448 O O . ILE A 1 177 ? -7.002 -2.675 6.389 1.00 90.56 177 ILE A O 1
ATOM 1452 N N . VAL A 1 178 ? -5.191 -3.752 7.198 1.00 93.75 178 VAL A N 1
ATOM 1453 C CA . VAL A 1 178 ? -4.306 -2.579 7.260 1.00 93.75 178 VAL A CA 1
ATOM 1454 C C . VAL A 1 178 ? -4.181 -1.946 5.881 1.00 93.75 178 VAL A C 1
ATOM 1456 O O . VAL A 1 178 ? -4.478 -0.766 5.753 1.00 93.75 178 VAL A O 1
ATOM 1459 N N . ASN A 1 179 ? -3.853 -2.713 4.834 1.00 92.94 179 ASN A N 1
ATOM 1460 C CA . ASN A 1 179 ? -3.727 -2.162 3.478 1.00 92.94 179 ASN A CA 1
ATOM 1461 C C . ASN A 1 179 ? -5.024 -1.484 2.997 1.00 92.94 179 ASN A C 1
ATOM 1463 O O . ASN A 1 179 ? -4.979 -0.371 2.480 1.00 92.94 179 ASN A O 1
ATOM 1467 N N . LYS A 1 180 ? -6.197 -2.088 3.239 1.00 91.62 180 LYS A N 1
ATOM 1468 C CA . LYS A 1 180 ? -7.488 -1.471 2.870 1.00 91.62 180 LYS A CA 1
ATOM 1469 C C . LYS A 1 180 ? -7.765 -0.168 3.621 1.00 91.62 180 LYS A C 1
ATOM 1471 O O . LYS A 1 180 ? -8.384 0.744 3.072 1.00 91.62 180 LYS A O 1
ATOM 1476 N N . LEU A 1 181 ? -7.399 -0.100 4.900 1.00 93.75 181 LEU A N 1
ATOM 1477 C CA . LEU A 1 181 ? -7.570 1.111 5.702 1.00 93.75 181 LEU A CA 1
ATOM 1478 C C . LEU A 1 181 ? -6.574 2.193 5.283 1.00 93.75 181 LEU A C 1
ATOM 1480 O O . LEU A 1 181 ? -6.980 3.349 5.164 1.00 93.75 181 LEU A O 1
ATOM 1484 N N . SER A 1 182 ? -5.326 1.814 5.007 1.00 95.44 182 SER A N 1
ATOM 1485 C CA . SER A 1 182 ? -4.293 2.707 4.493 1.00 95.44 182 SER A CA 1
ATOM 1486 C C . SER A 1 182 ? -4.699 3.325 3.160 1.00 95.44 182 SER A C 1
ATOM 1488 O O . SER A 1 182 ? -4.624 4.541 3.026 1.00 95.44 182 SER A O 1
ATOM 1490 N N . ASP A 1 183 ? -5.236 2.536 2.224 1.00 95.00 183 ASP A N 1
ATOM 1491 C CA . ASP A 1 183 ? -5.687 3.032 0.918 1.00 95.00 183 ASP A CA 1
ATOM 1492 C C . ASP A 1 183 ? -6.744 4.123 1.074 1.00 95.00 183 ASP A C 1
ATOM 1494 O O . ASP A 1 183 ? -6.625 5.224 0.537 1.00 95.00 183 ASP A O 1
ATOM 1498 N N . LYS A 1 184 ? -7.764 3.841 1.891 1.00 92.50 184 LYS A N 1
ATOM 1499 C CA . LYS A 1 184 ? -8.837 4.798 2.175 1.00 92.50 184 LYS A CA 1
ATOM 1500 C C . LYS A 1 184 ? -8.323 6.045 2.878 1.00 92.50 184 LYS A C 1
ATOM 1502 O O . LYS A 1 184 ? -8.841 7.137 2.642 1.00 92.50 184 LYS A O 1
ATOM 1507 N N . PHE A 1 185 ? -7.361 5.892 3.787 1.00 94.56 185 PHE A N 1
ATOM 1508 C CA . PHE A 1 185 ? -6.745 7.028 4.455 1.00 94.56 185 PHE A CA 1
ATOM 1509 C C . PHE A 1 185 ? -5.975 7.886 3.448 1.00 94.56 185 PHE A C 1
ATOM 1511 O O . PHE A 1 185 ? -6.185 9.099 3.417 1.00 94.56 185 PHE A O 1
ATOM 1518 N N . TYR A 1 186 ? -5.143 7.264 2.616 1.00 96.06 186 TYR A N 1
ATOM 1519 C CA . TYR A 1 186 ? -4.312 7.924 1.618 1.00 96.06 186 TYR A CA 1
ATOM 1520 C C . TYR A 1 186 ? -5.158 8.731 0.627 1.00 96.06 186 TYR A C 1
ATOM 1522 O O . TYR A 1 186 ? -4.989 9.948 0.526 1.00 96.06 186 TYR A O 1
ATOM 1530 N N . GLN A 1 187 ? -6.145 8.083 -0.003 1.00 94.88 187 GLN A N 1
ATOM 1531 C CA . GLN A 1 187 ? -7.028 8.709 -0.995 1.00 94.88 187 GLN A CA 1
ATOM 1532 C C . GLN A 1 187 ? -7.781 9.916 -0.433 1.00 94.88 187 GLN A C 1
ATOM 1534 O O . GLN A 1 187 ? -7.968 10.921 -1.112 1.00 94.88 187 GLN A O 1
ATOM 1539 N N . LYS A 1 188 ? -8.212 9.825 0.831 1.00 93.81 188 LYS A N 1
ATOM 1540 C CA . LYS A 1 188 ? -9.017 10.868 1.469 1.00 93.81 188 LYS A CA 1
ATOM 1541 C C . LYS A 1 188 ? -8.194 12.031 2.024 1.00 93.81 188 LYS A C 1
ATOM 1543 O O . LYS A 1 188 ? -8.708 13.143 2.083 1.00 93.81 188 LYS A O 1
ATOM 1548 N N . ASN A 1 189 ? -6.986 11.779 2.529 1.00 93.00 189 ASN A N 1
ATOM 1549 C CA . ASN A 1 189 ? -6.262 12.761 3.349 1.00 93.00 189 ASN A CA 1
ATOM 1550 C C . ASN A 1 189 ? -4.953 13.264 2.728 1.00 93.00 189 ASN A C 1
ATOM 1552 O O . ASN A 1 189 ? -4.433 14.269 3.225 1.00 93.00 189 ASN A O 1
ATOM 1556 N N . ILE A 1 190 ? -4.422 12.579 1.709 1.00 94.19 190 ILE A N 1
ATOM 1557 C CA . ILE A 1 190 ? -3.105 12.862 1.120 1.00 94.19 190 ILE A CA 1
ATOM 1558 C C . ILE A 1 190 ? -3.238 13.163 -0.369 1.00 94.19 190 ILE A C 1
ATOM 1560 O O . ILE A 1 190 ? -2.977 14.288 -0.787 1.00 94.19 190 ILE A O 1
ATOM 1564 N N . HIS A 1 191 ? -3.672 12.189 -1.171 1.00 94.44 191 HIS A N 1
ATOM 1565 C CA . HIS A 1 191 ? -3.752 12.361 -2.617 1.00 94.44 191 HIS A CA 1
ATOM 1566 C C . HIS A 1 191 ? -4.882 11.530 -3.221 1.00 94.44 191 HIS A C 1
ATOM 1568 O O . HIS A 1 191 ? -4.928 10.311 -3.063 1.00 94.44 191 HIS A O 1
ATOM 1574 N N . ASN A 1 192 ? -5.798 12.203 -3.917 1.00 94.00 192 ASN A N 1
ATOM 1575 C CA . ASN A 1 192 ? -6.964 11.579 -4.528 1.00 94.00 192 ASN A CA 1
ATOM 1576 C C . ASN A 1 192 ? -6.590 10.900 -5.856 1.00 94.00 192 ASN A C 1
ATOM 1578 O O . ASN A 1 192 ? -6.655 11.519 -6.913 1.00 94.00 192 ASN A O 1
ATOM 1582 N N . ILE A 1 193 ? -6.185 9.634 -5.780 1.00 92.25 193 ILE A N 1
ATOM 1583 C CA . ILE A 1 193 ? -5.848 8.777 -6.925 1.00 92.25 193 ILE A CA 1
ATOM 1584 C C . ILE A 1 193 ? -6.600 7.449 -6.831 1.00 92.25 193 ILE A C 1
ATOM 1586 O O . ILE A 1 193 ? -6.810 6.916 -5.739 1.00 92.25 193 ILE A O 1
ATOM 1590 N N . GLU A 1 194 ? -7.000 6.878 -7.964 1.00 92.75 194 GLU A N 1
ATOM 1591 C CA . GLU A 1 194 ? -7.668 5.575 -8.014 1.00 92.75 194 GLU A CA 1
ATOM 1592 C C . GLU A 1 194 ? -6.673 4.419 -7.818 1.00 92.75 194 GLU A C 1
ATOM 1594 O O . GLU A 1 194 ? -6.184 3.815 -8.769 1.00 92.75 194 GLU A O 1
ATOM 1599 N N . LEU A 1 195 ? -6.389 4.066 -6.560 1.00 93.69 195 LEU A N 1
ATOM 1600 C CA . LEU A 1 195 ? -5.398 3.033 -6.224 1.00 93.69 195 LEU A CA 1
ATOM 1601 C C . LEU A 1 195 ? -5.709 1.655 -6.827 1.00 93.69 195 LEU A C 1
ATOM 1603 O O . LEU A 1 195 ? -4.792 0.905 -7.144 1.00 93.69 195 LEU A O 1
ATOM 1607 N N . ASN A 1 196 ? -6.985 1.300 -6.995 1.00 91.44 196 ASN A N 1
ATOM 1608 C CA . ASN A 1 196 ? -7.350 0.029 -7.628 1.00 91.44 196 ASN A CA 1
ATOM 1609 C C . ASN A 1 196 ? -6.988 0.008 -9.116 1.00 91.44 196 ASN A C 1
ATOM 1611 O O . ASN A 1 196 ? -6.508 -1.016 -9.593 1.00 91.44 196 ASN A O 1
ATOM 1615 N N . LYS A 1 197 ? -7.177 1.137 -9.810 1.00 92.50 197 LYS A N 1
ATOM 1616 C CA . LYS A 1 197 ? -6.796 1.299 -11.213 1.00 92.50 197 LYS A CA 1
ATOM 1617 C C . LYS A 1 197 ? -5.277 1.223 -11.367 1.00 92.50 197 LYS A C 1
ATOM 1619 O O . LYS A 1 197 ? -4.791 0.418 -12.156 1.00 92.50 197 LYS A O 1
ATOM 1624 N N . LEU A 1 198 ? -4.540 1.950 -10.519 1.00 93.62 198 LEU A N 1
ATOM 1625 C CA . LEU A 1 198 ? -3.077 1.872 -10.476 1.00 93.62 198 LEU A CA 1
ATOM 1626 C C . LEU A 1 198 ? -2.608 0.418 -10.326 1.00 93.62 198 LEU A C 1
ATOM 1628 O O . LEU A 1 198 ? -1.807 -0.052 -11.124 1.00 93.62 198 LEU A O 1
ATOM 1632 N N . ARG A 1 199 ? -3.150 -0.326 -9.352 1.00 93.88 199 ARG A N 1
ATOM 1633 C CA . ARG A 1 199 ? -2.772 -1.731 -9.127 1.00 93.88 199 ARG A CA 1
ATOM 1634 C C . ARG A 1 199 ? -3.033 -2.633 -10.327 1.00 93.88 199 ARG A C 1
ATOM 1636 O O . ARG A 1 199 ? -2.190 -3.469 -10.631 1.00 93.88 199 ARG A O 1
ATOM 1643 N N . SER A 1 200 ? -4.177 -2.482 -10.998 1.00 91.38 200 SER A N 1
ATOM 1644 C CA . SER A 1 200 ? -4.468 -3.283 -12.193 1.00 91.38 200 SER A CA 1
ATOM 1645 C C . SER A 1 200 ? -3.529 -2.969 -13.353 1.00 91.38 200 SER A C 1
ATOM 1647 O O . SER A 1 200 ? -3.208 -3.862 -14.127 1.00 91.38 200 SER A O 1
ATOM 1649 N N . GLU A 1 201 ? -3.069 -1.724 -13.463 1.00 93.31 201 GLU A N 1
ATOM 1650 C CA . GLU A 1 201 ? -2.212 -1.299 -14.567 1.00 93.31 201 GLU A CA 1
ATOM 1651 C C . GLU A 1 201 ? -0.728 -1.591 -14.334 1.00 93.31 201 GLU A C 1
ATOM 1653 O O . GLU A 1 201 ? -0.004 -1.759 -15.310 1.00 93.31 201 GLU A O 1
ATOM 1658 N N . VAL A 1 202 ? -0.265 -1.742 -13.081 1.00 93.50 202 VAL A N 1
ATOM 1659 C CA . VAL A 1 202 ? 1.134 -2.130 -12.782 1.00 93.50 202 VAL A CA 1
ATOM 1660 C C . VAL A 1 202 ? 1.547 -3.386 -13.556 1.00 93.50 202 VAL A C 1
ATOM 1662 O O . VAL A 1 202 ? 2.664 -3.450 -14.062 1.00 93.50 202 VAL A O 1
ATOM 1665 N N . VAL A 1 203 ? 0.644 -4.358 -13.712 1.00 91.38 203 VAL A N 1
ATOM 1666 C CA . VAL A 1 203 ? 0.913 -5.592 -14.469 1.00 91.38 203 VAL A CA 1
ATOM 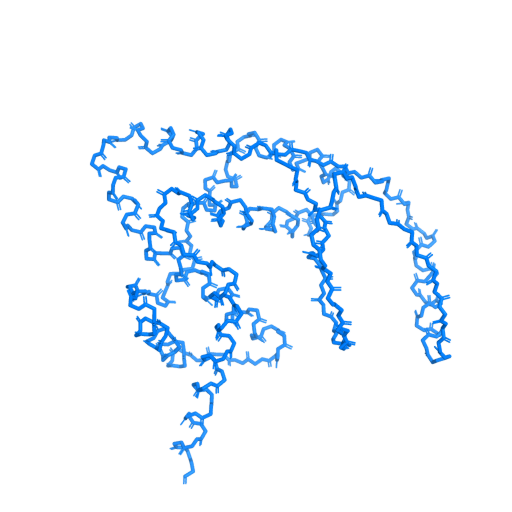1667 C C . VAL A 1 203 ? 1.224 -5.304 -15.943 1.00 91.38 203 VAL A C 1
ATOM 1669 O O . VAL A 1 203 ? 2.102 -5.948 -16.512 1.00 91.38 203 VAL A O 1
ATOM 1672 N N . ASN A 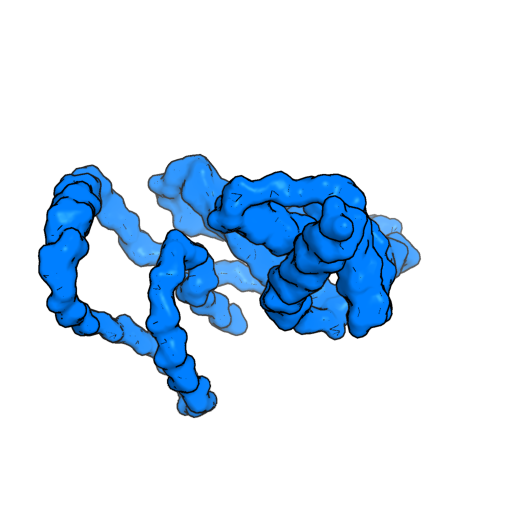1 204 ? 0.568 -4.309 -16.544 1.00 93.81 204 ASN A N 1
ATOM 1673 C CA . ASN A 1 204 ? 0.818 -3.917 -17.932 1.00 93.81 204 ASN A CA 1
ATOM 1674 C C . ASN A 1 204 ? 2.212 -3.295 -18.079 1.00 93.81 204 ASN A C 1
ATOM 1676 O O . ASN A 1 204 ? 2.955 -3.676 -18.978 1.00 93.81 204 ASN A O 1
ATOM 1680 N N . PHE A 1 205 ? 2.604 -2.414 -17.152 1.00 94.19 205 PHE A N 1
ATOM 1681 C CA . PHE A 1 205 ? 3.948 -1.822 -17.147 1.00 94.19 205 PHE A CA 1
ATOM 1682 C C . PHE A 1 205 ? 5.043 -2.869 -16.915 1.00 94.19 205 PHE A C 1
ATOM 1684 O O . PHE A 1 205 ? 6.109 -2.801 -17.522 1.00 94.19 205 PHE A O 1
ATOM 1691 N N . ILE A 1 206 ? 4.785 -3.866 -16.061 1.00 92.50 206 ILE A N 1
ATOM 1692 C CA . ILE A 1 206 ? 5.689 -5.008 -15.876 1.00 92.50 206 ILE A CA 1
ATOM 1693 C C . ILE A 1 206 ? 5.871 -5.770 -17.197 1.00 92.50 206 ILE A C 1
ATOM 1695 O O . ILE A 1 206 ? 7.005 -6.069 -17.574 1.00 92.50 206 ILE A O 1
ATOM 1699 N N . ALA A 1 207 ? 4.776 -6.078 -17.897 1.00 90.75 207 ALA A N 1
ATOM 1700 C CA . ALA A 1 207 ? 4.818 -6.799 -19.167 1.00 90.75 207 ALA A CA 1
ATOM 1701 C C . ALA A 1 207 ? 5.560 -6.010 -20.260 1.00 90.75 207 ALA A C 1
ATOM 1703 O O . ALA A 1 207 ? 6.370 -6.585 -20.988 1.00 90.75 207 ALA A O 1
ATOM 1704 N N . GLU A 1 208 ? 5.341 -4.696 -20.332 1.00 92.94 208 GLU A N 1
ATOM 1705 C CA . GLU A 1 208 ? 6.040 -3.797 -21.256 1.00 92.94 208 GLU A CA 1
ATOM 1706 C C . GLU A 1 208 ? 7.559 -3.831 -21.030 1.00 92.94 208 GLU A C 1
ATOM 1708 O O . GLU A 1 208 ? 8.320 -4.081 -21.963 1.00 92.94 208 GLU A O 1
ATOM 1713 N N . VAL A 1 209 ? 8.010 -3.685 -19.780 1.00 92.69 209 VAL A N 1
ATOM 1714 C CA . VAL A 1 209 ? 9.442 -3.729 -19.435 1.00 92.69 209 VAL A CA 1
ATOM 1715 C C . VAL A 1 209 ? 10.068 -5.081 -19.773 1.00 92.69 209 VAL A C 1
ATOM 1717 O O . VAL A 1 209 ? 11.150 -5.128 -20.357 1.00 92.69 209 VAL A O 1
ATOM 1720 N N . LYS A 1 210 ? 9.390 -6.187 -19.446 1.00 87.12 210 LYS A N 1
ATOM 1721 C CA . LYS A 1 210 ? 9.881 -7.539 -19.758 1.00 87.12 210 LYS A CA 1
ATOM 1722 C C . LYS A 1 210 ? 10.020 -7.759 -21.271 1.00 87.12 210 LYS A C 1
ATOM 1724 O O . LYS A 1 210 ? 11.000 -8.358 -21.700 1.00 87.12 210 LYS A O 1
ATOM 1729 N N . THR A 1 211 ? 9.081 -7.243 -22.065 1.00 88.38 211 THR A N 1
ATOM 1730 C CA . THR A 1 211 ? 9.107 -7.351 -23.535 1.00 88.38 211 THR A CA 1
ATOM 1731 C C . THR A 1 211 ? 10.229 -6.507 -24.139 1.00 88.38 211 THR A C 1
ATOM 1733 O O . THR A 1 211 ? 10.990 -6.997 -24.968 1.00 88.38 211 THR A O 1
ATOM 1736 N N . ASN A 1 212 ? 10.383 -5.263 -23.678 1.00 85.19 212 ASN A N 1
ATOM 1737 C CA . ASN A 1 212 ? 11.414 -4.351 -24.175 1.00 85.19 212 ASN A CA 1
ATOM 1738 C C . ASN A 1 212 ? 12.832 -4.857 -23.889 1.00 85.19 212 ASN A C 1
ATOM 1740 O O . ASN A 1 212 ? 13.723 -4.662 -24.707 1.00 85.19 212 ASN A O 1
ATOM 1744 N N . ILE A 1 213 ? 13.049 -5.508 -22.742 1.00 79.94 213 ILE A N 1
ATOM 1745 C CA . ILE A 1 213 ? 14.353 -6.089 -22.403 1.00 79.94 213 ILE A CA 1
ATOM 1746 C C . ILE A 1 213 ? 14.637 -7.333 -23.243 1.00 79.94 213 ILE A C 1
ATOM 1748 O O . ILE A 1 213 ? 15.763 -7.487 -23.701 1.00 79.94 213 ILE A O 1
ATOM 1752 N N . ALA A 1 214 ? 13.641 -8.193 -23.481 1.00 77.56 214 ALA A N 1
ATOM 1753 C CA . ALA A 1 214 ? 13.817 -9.351 -24.358 1.00 77.56 214 ALA A CA 1
ATOM 1754 C C . ALA A 1 214 ? 14.255 -8.920 -25.770 1.00 77.56 214 ALA A C 1
ATOM 1756 O O . ALA A 1 214 ? 15.212 -9.464 -26.302 1.00 77.56 214 ALA A O 1
ATOM 1757 N N . ALA A 1 215 ? 13.643 -7.862 -26.310 1.00 74.69 215 ALA A N 1
ATOM 1758 C CA . ALA A 1 215 ? 13.971 -7.315 -27.627 1.00 74.69 215 ALA A CA 1
ATOM 1759 C C . ALA A 1 215 ? 15.343 -6.608 -27.726 1.00 74.69 215 ALA A C 1
ATOM 1761 O O . ALA A 1 215 ? 15.734 -6.215 -28.817 1.00 74.69 215 ALA A O 1
ATOM 1762 N N . GLN A 1 216 ? 16.052 -6.384 -26.612 1.00 67.19 216 GLN A N 1
ATOM 1763 C CA . GLN A 1 216 ? 17.403 -5.793 -26.599 1.00 67.19 216 GLN A CA 1
ATOM 1764 C C . GLN A 1 216 ? 18.520 -6.844 -26.528 1.00 67.19 216 GLN A C 1
ATOM 1766 O O . GLN A 1 216 ? 19.695 -6.483 -26.587 1.00 67.19 216 GLN A O 1
ATOM 1771 N N . VAL A 1 217 ? 18.164 -8.113 -26.320 1.00 61.03 217 VAL A N 1
ATOM 1772 C CA . VAL A 1 217 ? 19.108 -9.234 -26.186 1.00 61.03 217 VAL A CA 1
ATOM 1773 C C . VAL A 1 217 ? 19.192 -10.061 -27.480 1.00 61.03 217 VAL A C 1
ATOM 1775 O O . VAL A 1 217 ? 20.134 -10.838 -27.626 1.00 61.03 217 VAL A O 1
ATOM 1778 N N . ASP A 1 218 ? 18.262 -9.840 -28.414 1.00 46.06 218 ASP A N 1
ATOM 1779 C CA . ASP A 1 218 ? 18.269 -10.358 -29.791 1.00 46.06 218 ASP A CA 1
ATOM 1780 C C . ASP A 1 218 ? 18.953 -9.372 -30.758 1.00 46.06 218 ASP A C 1
ATOM 1782 O O . ASP A 1 218 ? 19.660 -9.843 -31.680 1.00 46.06 218 ASP A O 1
#

InterPro domains:
  IPR004959 Bacterial effector protein IpgB-like [PF03278] (57-198)

Secondary structure (DSSP, 8-state):
-----------S------------S-----------TTSHHHHHHHHHHHTTS-PPPP------HHHHHHHHHHHHHTT-HHHHHHHHHHHHHHHHHHHHHHHHHHHHHHHT----HHHHHHHHHHHHHHHT----TT----HHHHHHHH-HHHHHHHHHHTTT--HHHHHHHHHHHHHHHHHHHHHHHT----HHHHHHHHHHHHHHHHHHHHTTT-

Nearest PDB structures (foldseek):
  3lwn-assembly2_G  TM=9.481E-01  e=4.448E-12  Shigella flexneri
  3gcg-assembly1_B  TM=8.749E-01  e=3.945E-07  Escherichia coli
  6vm4-assembly1_A  TM=2.663E-01  e=7.002E+00  Spinacia oleracea

Sequence (218 aa):
MFINFYKIVYFPSLHQHTRVSGENSCLEARTTVRSNNTLSKFLKQINNKLRAGKAIKERKIKISSKRINSNLLKNIKGRGKNEMQSWKDDEKKVYLSRVINQEIDKFCNVYNCGFSRHERVQVFTLISKHYNLSLDFSCAQSSINQMISGDKYFKTKVDKFCQGMSRDEKNSTEYGIVNKLSDKFYQKNIHNIELNKLRSEVVNFIAEVKTNIAAQVD

Foldseek 3Di:
DDDDPDDDDDDDDDDDDDDDDDDDPDDDDDDDDDDDDPCVVVVVVVVVVVVVDDDDPDDDFDDDLVVLLVQVQVVQPVVHDVSVVVLLVVLQAQVLLQLLLVLVVVVCVVVVDDDDPVLLVQLQVVLCVVVVDRYDNPRNDDVQLVSLVVDPSNVVRLCVRCPPPDPVVSVVVSSVVSVVSSVVSCCVPRNPDDSVVVSVCSVVSSVVSVVVVVVVVD

Organism: Salmonella enterica I (NCBI:txid59201)

Solvent-accessible surface area (backbone atoms only — not comparable to full-atom values): 13622 Å² total; per-residue (Å²): 136,87,79,80,93,73,89,90,84,87,83,82,93,74,95,76,90,80,90,84,83,85,90,75,99,74,88,85,89,88,89,86,87,87,88,72,84,82,54,55,65,62,50,48,56,51,52,62,56,54,72,74,50,81,80,78,74,92,80,87,82,89,79,60,62,69,59,52,53,52,52,55,52,49,69,44,50,77,73,32,74,70,54,42,52,54,52,39,60,51,45,55,26,32,42,55,20,21,54,52,49,52,50,52,52,49,47,28,66,74,67,75,46,89,79,53,70,67,57,47,51,50,36,49,51,52,50,24,64,75,69,74,47,72,70,44,84,84,32,72,72,44,67,61,46,53,52,49,67,65,29,67,71,51,44,59,50,50,54,65,70,38,60,93,51,55,71,66,59,37,50,54,50,49,52,57,51,38,52,58,52,36,51,56,47,38,36,74,76,60,50,82,60,66,62,70,59,54,58,65,46,50,57,55,43,50,52,51,50,56,50,57,53,56,68,70,76,113

Mean predicted aligned error: 13.12 Å